Protein AF-A0A023GGZ0-F1 (afdb_monomer_lite)

Foldseek 3Di:
DDDDDDPDLFQQVVLVVVLVVCLVVLDQDDPPDFFDFRFNDKDWPDLVTVLVVLLVVLLPDDCVVPLQFEEEEAEDADQAPPDDDVVSRVSNVVSCCVNRVNYHYDDPDGQWYFYWYHDHGMTGTGIHGPCVCCVNRTSVVSSDPPPDPDDPDDDDDDDDDDDDDDDDDDDDDDDDDDDDDDDDDDDDDDDDDDDDDDDDDDDDDDDDDDDDDDDDDDDDDDDDDDDDDDDDDDDDDDDDDDDD

Structure (mmCIF, N/CA/C/O backbone):
data_AF-A0A023GGZ0-F1
#
_entry.id   AF-A0A023GGZ0-F1
#
loop_
_atom_site.group_PDB
_atom_site.id
_atom_site.type_symbol
_atom_site.label_atom_id
_atom_site.label_alt_id
_atom_site.label_comp_id
_atom_site.label_asym_id
_atom_site.label_entity_id
_atom_site.label_seq_id
_atom_site.pdbx_PDB_ins_code
_atom_site.Cartn_x
_atom_site.Cartn_y
_atom_site.Cartn_z
_atom_site.occupancy
_atom_site.B_iso_or_equiv
_atom_site.auth_seq_id
_atom_site.auth_comp_id
_atom_site.auth_asym_id
_atom_site.auth_atom_id
_atom_site.pdbx_PDB_model_num
ATOM 1 N N . ASN A 1 1 ? 11.113 -5.803 10.963 1.00 78.69 1 ASN A N 1
ATOM 2 C CA . ASN A 1 1 ? 9.716 -6.091 10.564 1.00 78.69 1 ASN A CA 1
ATOM 3 C C . ASN A 1 1 ? 9.497 -7.586 10.662 1.00 78.69 1 ASN A C 1
ATOM 5 O O . ASN A 1 1 ? 10.447 -8.316 10.419 1.00 78.69 1 ASN A O 1
ATOM 9 N N . PHE A 1 2 ? 8.290 -8.018 11.015 1.00 89.19 2 PHE A N 1
ATOM 10 C CA . PHE A 1 2 ? 7.866 -9.416 10.920 1.00 89.19 2 PHE A CA 1
ATOM 11 C C . PHE A 1 2 ? 6.902 -9.542 9.736 1.00 89.19 2 PHE A C 1
ATOM 13 O O . PHE A 1 2 ? 6.185 -8.584 9.444 1.00 89.19 2 PHE A O 1
ATOM 20 N N . PHE A 1 3 ? 6.918 -10.683 9.055 1.00 92.94 3 PHE A N 1
ATOM 21 C CA . PHE A 1 3 ? 6.106 -10.948 7.871 1.00 92.94 3 PHE A CA 1
ATOM 22 C C . PHE A 1 3 ? 5.337 -12.249 8.055 1.00 92.94 3 PHE A C 1
ATOM 24 O O . PHE A 1 3 ? 5.859 -13.207 8.620 1.00 92.94 3 PHE A O 1
ATOM 31 N N . ILE A 1 4 ? 4.100 -12.260 7.569 1.00 92.75 4 ILE A N 1
ATOM 32 C CA . ILE A 1 4 ? 3.195 -13.405 7.603 1.00 92.75 4 ILE A CA 1
ATOM 33 C C . ILE A 1 4 ? 2.743 -13.618 6.161 1.00 92.75 4 ILE A C 1
ATOM 35 O O . ILE A 1 4 ? 2.152 -12.715 5.569 1.00 92.75 4 ILE A O 1
ATOM 39 N N . SER A 1 5 ? 3.052 -14.777 5.584 1.00 92.12 5 SER A N 1
ATOM 40 C CA . SER A 1 5 ? 2.446 -15.205 4.324 1.00 92.12 5 SER A CA 1
ATOM 41 C C . SER A 1 5 ? 0.985 -15.586 4.565 1.00 92.12 5 SER A C 1
ATOM 43 O O . SER A 1 5 ? 0.633 -16.119 5.616 1.00 92.12 5 SER A O 1
ATOM 45 N N . THR A 1 6 ? 0.124 -15.307 3.590 1.00 88.56 6 THR A N 1
ATOM 46 C CA . THR A 1 6 ? -1.299 -15.652 3.640 1.00 88.56 6 THR A CA 1
ATOM 47 C C . THR A 1 6 ? -1.725 -16.295 2.328 1.00 88.56 6 THR A C 1
ATOM 49 O O . THR A 1 6 ? -1.157 -15.997 1.280 1.00 88.56 6 THR A O 1
ATOM 52 N N . THR A 1 7 ? -2.721 -17.174 2.397 1.00 91.31 7 THR A N 1
ATOM 53 C CA . THR A 1 7 ? -3.410 -17.763 1.240 1.00 91.31 7 THR A CA 1
ATOM 54 C C . THR A 1 7 ? -4.736 -17.054 0.942 1.00 91.31 7 THR A C 1
ATOM 56 O O . THR A 1 7 ? -5.539 -17.567 0.175 1.00 91.31 7 THR A O 1
ATOM 59 N N . VAL A 1 8 ? -5.007 -15.915 1.591 1.00 90.69 8 VAL A N 1
ATOM 60 C CA . VAL A 1 8 ? -6.194 -15.082 1.345 1.00 90.69 8 VAL A CA 1
ATOM 61 C C . VAL A 1 8 ? -5.920 -14.153 0.165 1.00 90.69 8 VAL A C 1
ATOM 63 O O . VAL A 1 8 ? -4.991 -13.349 0.235 1.00 90.69 8 VAL A O 1
ATOM 66 N N . ASP A 1 9 ? -6.759 -14.225 -0.871 1.00 86.25 9 ASP A N 1
ATOM 67 C CA . ASP A 1 9 ? -6.559 -13.549 -2.165 1.00 86.25 9 ASP A CA 1
ATOM 68 C C . ASP A 1 9 ? -6.376 -12.032 -2.046 1.00 86.25 9 ASP A C 1
ATOM 70 O O . ASP A 1 9 ? -5.608 -11.425 -2.791 1.00 86.25 9 ASP A O 1
ATOM 74 N N . ASN A 1 10 ? -7.075 -11.407 -1.092 1.00 89.69 10 ASN A N 1
ATOM 75 C CA . ASN A 1 10 ? -6.964 -9.979 -0.827 1.00 89.69 10 ASN A CA 1
ATOM 76 C C . ASN A 1 10 ? -6.612 -9.691 0.651 1.00 89.69 10 ASN A C 1
ATOM 78 O O . ASN A 1 10 ? -7.504 -9.680 1.509 1.00 89.69 10 ASN A O 1
ATOM 82 N N . PRO A 1 11 ? -5.335 -9.391 0.966 1.00 92.56 11 PRO A N 1
ATOM 83 C CA . PRO A 1 11 ? -4.916 -9.055 2.323 1.00 92.56 11 PRO A CA 1
ATOM 84 C C . PRO A 1 11 ? -5.369 -7.660 2.786 1.00 92.56 11 PRO A C 1
ATOM 86 O O . PRO A 1 11 ? -5.339 -7.415 3.990 1.00 92.56 11 PRO A O 1
ATOM 89 N N . GLU A 1 12 ? -5.812 -6.759 1.893 1.00 92.75 12 GLU A N 1
ATOM 90 C CA . GLU A 1 12 ? -6.453 -5.491 2.290 1.00 92.75 12 GLU A CA 1
ATOM 91 C C . GLU A 1 12 ? -7.711 -5.787 3.103 1.00 92.75 12 GLU A C 1
ATOM 93 O O . GLU A 1 12 ? -7.762 -5.443 4.282 1.00 92.75 12 GLU A O 1
ATOM 98 N N . ARG A 1 13 ? -8.664 -6.521 2.512 1.00 92.62 13 ARG A N 1
ATOM 99 C CA . ARG A 1 13 ? -9.955 -6.846 3.137 1.00 92.62 13 ARG A CA 1
ATOM 100 C C . ARG A 1 13 ? -9.792 -7.540 4.488 1.00 92.62 13 ARG A C 1
ATOM 102 O O . ARG A 1 13 ? -10.512 -7.211 5.425 1.00 92.62 13 ARG A O 1
ATOM 109 N N . LEU A 1 14 ? -8.819 -8.449 4.615 1.00 94.31 14 LEU A N 1
ATOM 110 C CA . LEU A 1 14 ? -8.511 -9.119 5.883 1.00 94.31 14 LEU A CA 1
ATOM 111 C C . LEU A 1 14 ? -8.053 -8.129 6.967 1.00 94.31 14 LEU A C 1
ATOM 113 O O . LEU A 1 14 ? -8.553 -8.171 8.089 1.00 94.31 14 LEU A O 1
ATOM 117 N N . VAL A 1 15 ? -7.106 -7.239 6.652 1.00 95.00 15 VAL A N 1
ATOM 118 C CA . VAL A 1 15 ? -6.606 -6.260 7.629 1.00 95.00 15 VAL A CA 1
ATOM 119 C C . VAL A 1 15 ? -7.671 -5.206 7.937 1.00 95.00 15 VAL A C 1
ATOM 121 O O . VAL A 1 15 ? -7.866 -4.871 9.102 1.00 95.00 15 VAL A O 1
ATOM 124 N N . THR A 1 16 ? -8.409 -4.739 6.932 1.00 94.50 16 THR A N 1
ATOM 125 C CA . THR A 1 16 ? -9.539 -3.816 7.089 1.00 94.50 16 THR A CA 1
ATOM 126 C C . THR A 1 16 ? -10.611 -4.387 8.017 1.00 94.50 16 THR A C 1
ATOM 128 O O . THR A 1 16 ? -10.964 -3.720 8.989 1.00 94.50 16 THR A O 1
ATOM 131 N N . ALA A 1 17 ? -11.037 -5.639 7.816 1.00 94.75 17 ALA A N 1
ATOM 132 C CA . ALA A 1 17 ? -11.988 -6.305 8.706 1.00 94.75 17 ALA A CA 1
ATOM 133 C C . ALA A 1 17 ? -11.459 -6.397 10.149 1.00 94.75 17 ALA A C 1
ATOM 135 O O . ALA A 1 17 ? -12.194 -6.112 11.089 1.00 94.75 17 ALA A O 1
ATOM 136 N N . ILE A 1 18 ? -10.167 -6.705 10.348 1.00 94.50 18 ILE A N 1
ATOM 137 C CA . ILE A 1 18 ? -9.537 -6.688 11.682 1.00 94.50 18 ILE A CA 1
ATOM 138 C C . ILE A 1 18 ? -9.613 -5.287 12.316 1.00 94.50 18 ILE A C 1
ATOM 140 O O . ILE A 1 18 ? -9.922 -5.174 13.500 1.00 94.50 18 ILE A O 1
ATOM 144 N N . PHE A 1 19 ? -9.358 -4.211 11.566 1.00 95.19 19 PHE A N 1
ATOM 145 C CA . PHE A 1 19 ? -9.434 -2.844 12.097 1.00 95.19 19 PHE A CA 1
ATOM 146 C C . PHE A 1 19 ? -10.870 -2.373 12.383 1.00 95.19 19 PHE A C 1
ATOM 148 O O . PHE A 1 19 ? -11.077 -1.633 13.346 1.00 95.19 19 PHE A O 1
ATOM 155 N N . GLU A 1 20 ? -11.864 -2.831 11.621 1.00 94.75 20 GLU A N 1
ATOM 156 C CA . GLU A 1 20 ? -13.288 -2.631 11.929 1.00 94.75 20 GLU A CA 1
ATOM 157 C C . GLU A 1 20 ? -13.702 -3.374 13.205 1.00 94.75 20 GLU A C 1
ATOM 159 O O . GLU A 1 20 ? -14.395 -2.810 14.057 1.00 94.75 20 GLU A O 1
ATOM 164 N N . ASP A 1 21 ? -13.213 -4.600 13.385 1.00 93.94 21 ASP A N 1
ATOM 165 C CA . ASP A 1 21 ? -13.455 -5.418 14.573 1.00 93.94 21 ASP A CA 1
ATOM 166 C C . ASP A 1 21 ? -12.834 -4.778 15.829 1.00 93.94 21 ASP A C 1
ATOM 168 O O . ASP A 1 21 ? -13.510 -4.623 16.849 1.00 93.94 21 ASP A O 1
ATOM 172 N N . LEU A 1 22 ? -11.585 -4.297 15.727 1.00 93.12 22 LEU A N 1
ATOM 173 C CA . LEU A 1 22 ? -10.903 -3.521 16.771 1.00 93.12 22 LEU A CA 1
ATOM 174 C C . LEU A 1 22 ? -11.652 -2.218 17.097 1.00 93.12 22 LEU A C 1
ATOM 176 O O . LEU A 1 22 ? -11.824 -1.892 18.272 1.00 93.12 22 LEU A O 1
ATOM 180 N N . LYS A 1 23 ? -12.138 -1.482 16.086 1.00 90.50 23 LYS A N 1
ATOM 181 C CA . LYS A 1 23 ? -12.956 -0.274 16.298 1.00 90.50 23 LYS A CA 1
ATOM 182 C C . LYS A 1 23 ? -14.258 -0.578 17.036 1.00 90.50 23 LYS A C 1
ATOM 184 O O . LYS A 1 23 ? -14.629 0.187 17.923 1.00 90.50 23 LYS A O 1
ATOM 189 N N . THR A 1 24 ? -14.940 -1.658 16.664 1.00 91.94 24 THR A N 1
ATOM 190 C CA . THR A 1 24 ? -16.275 -2.006 17.175 1.00 91.94 24 THR A CA 1
ATOM 191 C C . THR A 1 24 ? -16.211 -2.573 18.591 1.00 91.94 24 THR A C 1
ATOM 193 O O . THR A 1 24 ? -17.035 -2.227 19.431 1.00 91.94 24 THR A O 1
ATOM 196 N N . LYS A 1 25 ? -15.215 -3.422 18.872 1.00 90.81 25 LYS A N 1
ATOM 197 C CA . LYS A 1 25 ? -15.057 -4.103 20.167 1.00 90.81 25 LYS A CA 1
ATOM 198 C C . LYS A 1 25 ? -14.228 -3.302 21.173 1.00 90.81 25 LYS A C 1
ATOM 200 O O . LYS A 1 25 ? -14.344 -3.550 22.365 1.00 90.81 25 LYS A O 1
ATOM 205 N N . GLN A 1 26 ? -13.371 -2.383 20.709 1.00 86.31 26 GLN A N 1
ATOM 206 C CA . GLN A 1 26 ? -12.359 -1.670 21.513 1.00 86.31 26 GLN A CA 1
ATOM 207 C C . GLN A 1 26 ? -11.396 -2.600 22.297 1.00 86.31 26 GLN A C 1
ATOM 209 O O . GLN A 1 26 ? -10.622 -2.143 23.135 1.00 86.31 26 GLN A O 1
ATOM 214 N N . GLU A 1 27 ? -11.381 -3.902 21.989 1.00 85.25 27 GLU A N 1
ATOM 215 C CA . GLU A 1 27 ? -10.498 -4.904 22.593 1.00 85.25 27 GLU A CA 1
ATOM 216 C C . GLU A 1 27 ? -9.222 -5.094 21.768 1.00 85.25 27 GLU A C 1
ATOM 218 O O . GLU A 1 27 ? -9.284 -5.413 20.582 1.00 85.25 27 GLU A O 1
ATOM 223 N N . GLN A 1 28 ? -8.052 -5.013 22.406 1.00 80.00 28 GLN A N 1
ATOM 224 C CA . GLN A 1 28 ? -6.767 -5.292 21.762 1.00 80.00 28 GLN A CA 1
ATOM 225 C C . GLN A 1 28 ? -6.231 -6.659 22.217 1.00 80.00 28 GLN A C 1
ATOM 227 O O . GLN A 1 28 ? -5.980 -6.879 23.400 1.00 80.00 28 GLN A O 1
ATOM 232 N N . ARG A 1 29 ? -6.066 -7.598 21.272 1.00 80.62 29 ARG A N 1
ATOM 233 C CA . ARG A 1 29 ? -5.717 -9.010 21.556 1.00 80.62 29 ARG A CA 1
ATOM 234 C C . ARG A 1 29 ? -4.239 -9.374 21.343 1.00 80.62 29 ARG A C 1
ATOM 236 O O . ARG A 1 29 ? -3.884 -10.545 21.420 1.00 80.62 29 ARG A O 1
ATOM 243 N N . SER A 1 30 ? -3.362 -8.409 21.057 1.00 83.62 30 SER A N 1
ATOM 244 C CA . SER A 1 30 ? -1.953 -8.658 20.719 1.00 83.62 30 SER A CA 1
ATOM 245 C C . SER A 1 30 ? -1.016 -7.558 21.231 1.00 83.62 30 SER A C 1
ATOM 247 O O . SER A 1 30 ? -0.628 -6.639 20.504 1.00 83.62 30 SER A O 1
ATOM 249 N N . ARG A 1 31 ? -0.605 -7.702 22.498 1.00 83.50 31 ARG A N 1
ATOM 250 C CA . ARG A 1 31 ? 0.211 -6.752 23.285 1.00 83.50 31 ARG A CA 1
ATOM 251 C C . ARG A 1 31 ? 1.530 -6.270 22.652 1.00 83.50 31 ARG A C 1
ATOM 253 O O . ARG A 1 31 ? 2.117 -5.318 23.151 1.00 83.50 31 ARG A O 1
ATOM 260 N N . PHE A 1 32 ? 2.024 -6.933 21.603 1.00 88.69 32 PHE A N 1
ATOM 261 C CA . PHE A 1 32 ? 3.307 -6.622 20.956 1.00 88.69 32 PHE A CA 1
ATOM 262 C C . PHE A 1 32 ? 3.179 -6.079 19.521 1.00 88.69 32 PHE A C 1
ATOM 264 O O . PHE A 1 32 ? 4.151 -5.541 18.990 1.00 88.69 32 PHE A O 1
ATOM 271 N N . ILE A 1 33 ? 2.014 -6.191 18.871 1.00 90.94 33 ILE A N 1
ATOM 272 C CA . ILE A 1 33 ? 1.842 -5.735 17.482 1.00 90.94 33 ILE A CA 1
ATOM 273 C C . ILE A 1 33 ? 1.347 -4.286 17.489 1.00 90.94 33 ILE A C 1
ATOM 275 O O . ILE A 1 33 ? 0.154 -4.024 17.621 1.00 90.94 33 ILE A O 1
ATOM 279 N N . GLN A 1 34 ? 2.270 -3.333 17.318 1.00 91.31 34 GLN A N 1
ATOM 280 C CA . GLN A 1 34 ? 1.912 -1.914 17.198 1.00 91.31 34 GLN A CA 1
ATOM 281 C C . GLN A 1 34 ? 1.211 -1.611 15.864 1.00 91.31 34 GLN A C 1
ATOM 283 O O . GLN A 1 34 ? 0.224 -0.888 15.852 1.00 91.31 34 GLN A O 1
ATOM 288 N N . ARG A 1 35 ? 1.690 -2.142 14.730 1.00 94.00 35 ARG A N 1
ATOM 289 C CA . ARG A 1 35 ? 1.076 -1.931 13.404 1.00 94.00 35 ARG A CA 1
ATOM 290 C C . ARG A 1 35 ? 0.962 -3.234 12.625 1.00 94.00 35 ARG A C 1
ATOM 292 O O . ARG A 1 35 ? 1.866 -4.062 12.691 1.00 94.00 35 ARG A O 1
ATOM 299 N N . LEU A 1 36 ? -0.114 -3.352 11.855 1.00 94.75 36 LEU A N 1
ATOM 300 C CA . LEU A 1 36 ? -0.388 -4.431 10.907 1.00 94.75 36 LEU A CA 1
ATOM 301 C C . LEU A 1 36 ? -0.691 -3.765 9.566 1.00 94.75 36 LEU A C 1
ATOM 303 O O . LEU A 1 36 ? -1.604 -2.951 9.490 1.00 94.75 36 LEU A O 1
ATOM 307 N N . LEU A 1 37 ? 0.104 -4.058 8.540 1.00 95.69 37 LEU A N 1
ATOM 308 C CA . LEU A 1 37 ? 0.013 -3.421 7.225 1.00 95.69 37 LEU A CA 1
ATOM 309 C C . LEU A 1 37 ? -0.329 -4.501 6.186 1.00 95.69 37 LEU A C 1
ATOM 311 O O . LEU A 1 37 ? 0.367 -5.519 6.166 1.00 95.69 37 LEU A O 1
ATOM 315 N N . PRO A 1 38 ? -1.353 -4.317 5.334 1.00 95.94 38 PRO A N 1
ATOM 316 C CA . PRO A 1 38 ? -1.635 -5.255 4.256 1.00 95.94 38 PRO A CA 1
ATOM 317 C C . PRO A 1 38 ? -0.607 -5.051 3.139 1.00 95.94 38 PRO A C 1
ATOM 319 O O . PRO A 1 38 ? -0.453 -3.941 2.638 1.00 95.94 38 PRO A O 1
ATOM 322 N N . VAL A 1 39 ? 0.117 -6.099 2.752 1.00 96.31 39 VAL A N 1
ATOM 323 C CA . VAL A 1 39 ? 1.042 -6.073 1.606 1.00 96.31 39 VAL A CA 1
ATOM 324 C C . VAL A 1 39 ? 0.407 -6.900 0.498 1.00 96.31 39 VAL A C 1
ATOM 326 O O . VAL A 1 39 ? 0.348 -8.120 0.617 1.00 96.31 39 VAL A O 1
ATOM 329 N N . GLN A 1 40 ? -0.107 -6.251 -0.549 1.00 95.38 40 GLN A N 1
ATOM 330 C CA . GLN A 1 40 ? -0.741 -6.950 -1.675 1.00 95.38 40 GLN A CA 1
ATOM 331 C C . GLN A 1 40 ? 0.298 -7.485 -2.664 1.00 95.38 40 GLN A C 1
ATOM 333 O O . GLN A 1 40 ? 0.051 -8.475 -3.341 1.00 95.38 40 GLN A O 1
ATOM 338 N N . THR A 1 41 ? 1.464 -6.838 -2.765 1.00 96.00 41 THR A N 1
ATOM 339 C CA . THR A 1 41 ? 2.527 -7.263 -3.682 1.00 96.00 41 THR A CA 1
ATOM 340 C C . THR A 1 41 ? 3.912 -6.806 -3.221 1.00 96.00 41 THR A C 1
ATOM 342 O O . THR A 1 41 ? 4.063 -5.871 -2.426 1.00 96.00 41 THR A O 1
ATOM 345 N N . THR A 1 42 ? 4.945 -7.484 -3.720 1.00 97.00 42 THR A N 1
ATOM 346 C CA . THR A 1 42 ? 6.351 -7.144 -3.479 1.00 97.00 42 THR A CA 1
ATOM 347 C C . THR A 1 42 ? 7.133 -7.192 -4.784 1.00 97.00 42 THR A C 1
ATOM 349 O O . THR A 1 42 ? 6.846 -8.006 -5.658 1.00 97.00 42 THR A O 1
ATOM 352 N N . CYS A 1 43 ? 8.131 -6.324 -4.922 1.00 97.88 43 CYS A N 1
ATOM 353 C CA . CYS A 1 43 ? 8.976 -6.261 -6.112 1.00 97.88 43 CYS A CA 1
ATOM 354 C C . CYS A 1 43 ? 10.421 -5.878 -5.755 1.00 97.88 43 CYS A C 1
ATOM 356 O O . CYS A 1 43 ? 10.727 -5.553 -4.605 1.00 97.88 43 CYS A O 1
ATOM 358 N N . LYS A 1 44 ? 11.337 -5.915 -6.733 1.00 97.50 44 LYS A N 1
ATOM 359 C CA . LYS A 1 44 ? 12.703 -5.402 -6.540 1.00 97.50 44 LYS A CA 1
ATOM 360 C C . LYS A 1 44 ? 12.678 -3.879 -6.383 1.00 97.50 44 LYS A C 1
ATOM 362 O O . LYS A 1 44 ? 11.938 -3.194 -7.084 1.00 97.50 44 LYS A O 1
ATOM 367 N N . ALA A 1 45 ? 13.533 -3.353 -5.512 1.00 96.81 45 ALA A N 1
ATOM 368 C CA . ALA A 1 45 ? 13.657 -1.928 -5.203 1.00 96.81 45 ALA A CA 1
ATOM 369 C C . ALA A 1 45 ? 14.374 -1.121 -6.316 1.00 96.81 45 ALA A C 1
ATOM 371 O O . ALA A 1 45 ? 15.398 -0.480 -6.078 1.00 96.81 45 ALA A O 1
ATOM 372 N N . HIS A 1 46 ? 13.823 -1.150 -7.533 1.00 96.75 46 HIS A N 1
ATOM 373 C CA . HIS A 1 46 ? 14.214 -0.329 -8.684 1.00 96.75 46 HIS A CA 1
ATOM 374 C C . HIS A 1 46 ? 12.987 0.433 -9.193 1.00 96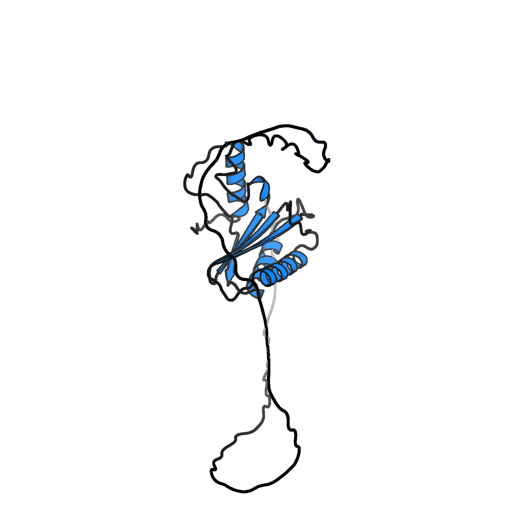.75 46 HIS A C 1
ATOM 376 O O . HIS A 1 46 ? 11.899 -0.140 -9.260 1.00 96.75 46 HIS A O 1
ATOM 382 N N . ILE A 1 47 ? 13.150 1.708 -9.557 1.00 96.88 47 ILE A N 1
ATOM 383 C CA . ILE A 1 47 ? 12.028 2.621 -9.837 1.00 96.88 47 ILE A CA 1
ATOM 384 C C . ILE A 1 47 ? 11.106 2.072 -10.935 1.00 96.88 47 ILE A C 1
ATOM 386 O O . ILE A 1 47 ? 9.912 1.922 -10.692 1.00 96.88 47 ILE A O 1
ATOM 390 N N . ASP A 1 48 ? 11.644 1.651 -12.080 1.00 97.25 48 ASP A N 1
ATOM 391 C CA . ASP A 1 48 ? 10.847 1.122 -13.200 1.00 97.25 48 ASP A CA 1
ATOM 392 C C . ASP A 1 48 ? 10.116 -0.183 -12.871 1.00 97.25 48 ASP A C 1
ATOM 394 O O . ASP A 1 48 ? 9.074 -0.482 -13.452 1.00 97.25 48 ASP A O 1
ATOM 398 N N . THR A 1 49 ? 10.650 -0.967 -11.928 1.00 97.81 49 THR A N 1
ATOM 399 C CA . THR A 1 49 ? 9.969 -2.169 -11.431 1.00 97.81 49 THR A CA 1
ATOM 400 C C . THR A 1 49 ? 8.813 -1.769 -10.518 1.00 97.81 49 THR A C 1
ATOM 402 O O . THR A 1 49 ? 7.695 -2.232 -10.720 1.00 97.81 49 THR A O 1
ATOM 405 N N . MET A 1 50 ? 9.054 -0.856 -9.569 1.00 98.00 50 MET A N 1
ATOM 406 C CA . MET A 1 50 ? 8.028 -0.364 -8.645 1.00 98.00 50 MET A CA 1
ATOM 407 C C . MET A 1 50 ? 6.872 0.333 -9.384 1.00 98.00 50 MET A C 1
ATOM 409 O O . MET A 1 50 ? 5.720 0.073 -9.048 1.00 98.00 50 MET A O 1
ATOM 413 N N . LYS A 1 51 ? 7.151 1.139 -10.424 1.00 97.75 51 LYS A N 1
ATOM 414 C CA . LYS A 1 51 ? 6.128 1.767 -11.288 1.00 97.75 51 LYS A CA 1
ATOM 415 C C . LYS A 1 51 ? 5.217 0.724 -11.932 1.00 97.75 51 LYS A C 1
ATOM 417 O O . LYS A 1 51 ? 4.020 0.725 -11.667 1.00 97.75 51 LYS A O 1
ATOM 422 N N . LYS A 1 52 ? 5.801 -0.231 -12.668 1.00 97.88 52 LYS A N 1
ATOM 423 C CA . LYS A 1 52 ? 5.062 -1.315 -13.336 1.00 97.88 52 LYS A CA 1
ATOM 424 C C . LYS A 1 52 ? 4.255 -2.156 -12.348 1.00 97.88 52 LYS A C 1
ATOM 426 O O . LYS A 1 52 ? 3.114 -2.499 -12.625 1.00 97.88 52 LYS A O 1
ATOM 431 N N . THR A 1 53 ? 4.809 -2.457 -11.171 1.00 98.06 53 THR A N 1
ATOM 432 C CA . THR A 1 53 ? 4.077 -3.184 -10.125 1.00 98.06 53 THR A CA 1
ATOM 433 C C . THR A 1 53 ? 2.911 -2.369 -9.548 1.00 98.06 53 THR A C 1
ATOM 435 O O . THR A 1 53 ? 1.859 -2.948 -9.291 1.00 98.06 53 THR A O 1
ATOM 438 N N . VAL A 1 54 ? 3.044 -1.046 -9.384 1.00 98.19 54 VAL A N 1
ATOM 439 C CA . VAL A 1 54 ? 1.930 -0.162 -8.984 1.00 98.19 54 VAL A CA 1
ATOM 440 C C . VAL A 1 54 ? 0.867 -0.066 -10.081 1.00 98.19 54 VAL A C 1
ATOM 442 O O . VAL A 1 54 ? -0.316 -0.172 -9.774 1.00 98.19 54 VAL A O 1
ATOM 445 N N . GLU A 1 55 ? 1.263 0.069 -11.346 1.00 96.88 55 GLU A N 1
ATOM 446 C CA . GLU A 1 55 ? 0.355 0.077 -12.502 1.00 96.88 55 GLU A CA 1
ATOM 447 C C . GLU A 1 55 ? -0.461 -1.225 -12.574 1.00 96.88 55 GLU A C 1
ATOM 449 O O . GLU A 1 55 ? -1.689 -1.176 -12.621 1.00 96.88 55 GLU A O 1
ATOM 454 N N . THR A 1 56 ? 0.190 -2.393 -12.476 1.00 96.88 56 THR A N 1
ATOM 455 C CA . THR A 1 56 ? -0.492 -3.700 -12.423 1.00 96.88 56 THR A CA 1
ATOM 456 C C . THR A 1 56 ? -1.421 -3.828 -11.211 1.00 96.88 56 THR A C 1
ATOM 458 O O . THR A 1 56 ? -2.535 -4.326 -11.352 1.00 96.88 56 THR A O 1
ATOM 461 N N . LEU A 1 57 ? -0.992 -3.372 -10.029 1.00 96.38 57 LEU A N 1
ATOM 462 C CA . LEU A 1 57 ? -1.781 -3.449 -8.794 1.00 96.38 57 LEU A CA 1
ATOM 463 C C . LEU A 1 57 ? -3.022 -2.546 -8.824 1.00 96.38 57 LEU A C 1
ATOM 465 O O . LEU A 1 57 ? -4.054 -2.904 -8.266 1.00 96.38 57 LEU A O 1
ATOM 469 N N . LEU A 1 58 ? -2.931 -1.374 -9.457 1.00 95.69 58 LEU A N 1
ATOM 470 C CA . LEU A 1 58 ? -4.063 -0.457 -9.593 1.00 95.69 58 LEU A CA 1
ATOM 471 C C . LEU A 1 58 ? -5.000 -0.848 -10.740 1.00 95.69 58 LEU A C 1
ATOM 473 O O . LEU A 1 58 ? -6.195 -0.578 -10.648 1.00 95.69 58 LEU A O 1
ATOM 477 N N . ALA A 1 59 ? -4.502 -1.533 -11.773 1.00 93.31 59 ALA A N 1
ATOM 478 C CA . ALA A 1 59 ? -5.341 -2.108 -12.823 1.00 93.31 59 ALA A CA 1
ATOM 479 C C . ALA A 1 59 ? -6.283 -3.208 -12.292 1.00 93.31 59 ALA A C 1
ATOM 481 O O . ALA A 1 59 ? -7.404 -3.328 -12.777 1.00 93.31 59 ALA A O 1
ATOM 482 N N . SER A 1 60 ? -5.864 -3.974 -11.275 1.00 91.56 60 SER A N 1
ATOM 483 C CA . SER A 1 60 ? -6.712 -4.955 -10.578 1.00 91.56 60 SER A CA 1
ATOM 484 C C . SER A 1 60 ? -7.435 -4.404 -9.338 1.00 91.56 60 SER A C 1
ATOM 486 O O . SER A 1 60 ? -8.193 -5.136 -8.699 1.00 91.56 60 SER A O 1
ATOM 488 N N . TYR A 1 61 ? -7.236 -3.128 -8.989 1.00 91.38 61 TYR A N 1
ATOM 489 C CA . TYR A 1 61 ? -7.925 -2.490 -7.868 1.00 91.38 61 TYR A CA 1
ATOM 490 C C . TYR A 1 61 ? -9.307 -1.977 -8.291 1.00 91.38 61 TYR A C 1
ATOM 492 O O . TYR A 1 61 ? -9.416 -1.008 -9.050 1.00 91.38 61 TYR A O 1
ATOM 500 N N . ASP A 1 62 ? -10.350 -2.614 -7.761 1.00 88.94 62 ASP A N 1
ATOM 501 C CA . ASP A 1 62 ? -11.746 -2.208 -7.923 1.00 88.94 62 ASP A CA 1
ATOM 502 C C . ASP A 1 62 ? -12.046 -0.912 -7.151 1.00 88.94 62 ASP A C 1
ATOM 504 O O . ASP A 1 62 ? -12.091 -0.888 -5.921 1.00 88.94 62 ASP A O 1
ATOM 508 N N . ASP A 1 63 ? -12.264 0.168 -7.898 1.00 86.75 63 ASP A N 1
ATOM 509 C CA . ASP A 1 63 ? -12.736 1.466 -7.420 1.00 86.75 63 ASP A CA 1
ATOM 510 C C . ASP A 1 63 ? -14.128 1.823 -7.969 1.00 86.75 63 ASP A C 1
ATOM 512 O O . ASP A 1 63 ? -14.537 2.981 -7.906 1.00 86.75 63 ASP A O 1
ATOM 516 N N . SER A 1 64 ? -14.899 0.837 -8.449 1.00 86.56 64 SER A N 1
ATOM 517 C CA . SER A 1 64 ? -16.222 1.050 -9.065 1.00 86.56 64 SER A CA 1
ATOM 518 C C . SER A 1 64 ? -17.210 1.779 -8.146 1.00 86.56 64 SER A C 1
ATOM 520 O O . SER A 1 64 ? -18.074 2.515 -8.621 1.00 86.56 64 SER A O 1
ATOM 522 N N . ALA A 1 65 ? -17.075 1.600 -6.827 1.00 85.06 65 ALA A N 1
ATOM 523 C CA . ALA A 1 65 ? -17.897 2.260 -5.812 1.00 85.06 65 ALA A CA 1
ATOM 524 C C . ALA A 1 65 ? -17.449 3.700 -5.476 1.00 85.06 65 ALA A C 1
ATOM 526 O O . ALA A 1 65 ? -18.263 4.497 -5.015 1.00 85.06 65 ALA A O 1
ATOM 527 N N . THR A 1 66 ? -16.174 4.040 -5.693 1.00 86.88 66 THR A N 1
ATOM 528 C CA . THR A 1 66 ? -15.583 5.360 -5.394 1.00 86.88 66 THR A CA 1
ATOM 529 C C . THR A 1 66 ? -14.560 5.750 -6.475 1.00 86.88 66 THR A C 1
ATOM 531 O O . THR A 1 66 ? -13.357 5.788 -6.202 1.00 86.88 66 THR A O 1
ATOM 534 N N . PRO A 1 67 ? -15.000 6.003 -7.723 1.00 86.06 67 PRO A N 1
ATOM 535 C CA . PRO A 1 67 ? -14.091 6.205 -8.855 1.00 86.06 67 PRO A CA 1
ATOM 536 C C . PRO A 1 67 ? -13.491 7.622 -8.914 1.00 86.06 67 PRO A C 1
ATOM 538 O O . PRO A 1 67 ? -12.589 7.883 -9.707 1.00 86.06 67 PRO A O 1
ATOM 541 N N . GLU A 1 68 ? -13.980 8.538 -8.076 1.00 91.56 68 GLU A N 1
ATOM 542 C CA . GLU A 1 68 ? -13.269 9.740 -7.641 1.00 91.56 68 GLU A CA 1
ATOM 543 C C . GLU A 1 68 ? -12.870 9.529 -6.180 1.00 91.56 68 GLU A C 1
ATOM 545 O O . GLU A 1 68 ? -13.716 9.246 -5.332 1.00 91.56 68 GLU A O 1
ATOM 550 N N . LEU A 1 69 ? -11.567 9.610 -5.912 1.00 94.00 69 LEU A N 1
ATOM 551 C CA . LEU A 1 69 ? -10.956 9.224 -4.641 1.00 94.00 69 LEU A CA 1
ATOM 552 C C . LEU A 1 69 ? -9.748 10.118 -4.359 1.00 94.00 69 LEU A C 1
ATOM 554 O O . LEU A 1 69 ? -8.980 10.422 -5.281 1.00 94.00 69 LEU A O 1
ATOM 558 N N . THR A 1 70 ? -9.540 10.516 -3.103 1.00 96.94 70 THR A N 1
ATOM 559 C CA . THR A 1 70 ? -8.324 11.240 -2.714 1.00 96.94 70 THR A CA 1
ATOM 560 C C . THR A 1 70 ? -7.239 10.280 -2.224 1.00 96.94 70 THR A C 1
ATOM 562 O O . THR A 1 70 ? -7.500 9.364 -1.439 1.00 96.94 70 THR A O 1
ATOM 565 N N . TYR A 1 71 ? -6.000 10.471 -2.686 1.00 97.88 71 TYR A N 1
ATOM 566 C CA . TYR A 1 71 ? -4.890 9.570 -2.375 1.00 97.88 71 TYR A CA 1
ATOM 567 C C . TYR A 1 71 ? -3.601 10.277 -1.961 1.00 97.88 71 TYR A C 1
ATOM 569 O O . TYR A 1 71 ? -3.304 11.397 -2.374 1.00 97.88 71 TYR A O 1
ATOM 577 N N . LEU A 1 72 ? -2.787 9.556 -1.191 1.00 98.19 72 LEU A N 1
ATOM 578 C CA . LEU A 1 72 ? -1.409 9.916 -0.861 1.00 98.19 72 LEU A CA 1
ATOM 579 C C . LEU A 1 72 ? -0.477 8.756 -1.211 1.00 98.19 72 LEU A C 1
ATOM 581 O O . LEU A 1 72 ? -0.696 7.631 -0.764 1.00 98.19 72 LEU A O 1
ATOM 585 N N . VAL A 1 73 ? 0.610 9.034 -1.931 1.00 98.38 73 VAL A N 1
ATOM 586 C CA . VAL A 1 73 ? 1.741 8.101 -2.026 1.00 98.38 73 VAL A CA 1
ATOM 587 C C . VAL A 1 73 ? 2.683 8.370 -0.855 1.00 98.38 73 VAL A C 1
ATOM 589 O O . VAL A 1 73 ? 3.182 9.483 -0.692 1.00 98.38 73 VAL A O 1
ATOM 592 N N . ALA A 1 74 ? 2.924 7.358 -0.027 1.00 97.62 74 ALA A N 1
ATOM 593 C CA . ALA A 1 74 ? 3.781 7.444 1.150 1.00 97.62 74 ALA A CA 1
ATOM 594 C C . ALA A 1 74 ? 4.936 6.443 1.038 1.00 97.62 74 ALA A C 1
ATOM 596 O O . ALA A 1 74 ? 4.719 5.262 0.799 1.00 97.62 74 ALA A O 1
ATOM 597 N N . GLY A 1 75 ? 6.170 6.900 1.241 1.00 96.62 75 GLY A N 1
ATOM 598 C CA . GLY A 1 75 ? 7.371 6.082 1.057 1.00 96.62 75 GLY A CA 1
ATOM 599 C C . GLY A 1 75 ? 8.213 5.997 2.323 1.00 96.62 75 GLY A C 1
ATOM 600 O O . GLY A 1 75 ? 8.368 6.991 3.035 1.00 96.62 75 GLY A O 1
ATOM 601 N N . LYS A 1 76 ? 8.806 4.831 2.581 1.00 96.00 76 LYS A N 1
ATOM 602 C CA . LYS A 1 76 ? 9.881 4.637 3.564 1.00 96.00 76 LYS A CA 1
ATOM 603 C C . LYS A 1 76 ? 10.996 3.831 2.914 1.00 96.00 76 LYS A C 1
ATOM 605 O O . LYS A 1 76 ? 10.719 2.837 2.254 1.00 96.00 76 LYS A O 1
ATOM 610 N N . ILE A 1 77 ? 12.244 4.233 3.131 1.00 96.81 77 ILE A N 1
ATOM 611 C CA . ILE A 1 77 ? 13.425 3.527 2.626 1.00 96.81 77 ILE A CA 1
ATOM 612 C C . ILE A 1 77 ? 14.276 3.124 3.826 1.00 96.81 77 ILE A C 1
ATOM 614 O O . ILE A 1 77 ? 14.580 3.960 4.677 1.00 96.81 77 ILE A O 1
ATOM 618 N N . ARG A 1 78 ? 14.621 1.836 3.934 1.00 94.88 78 ARG A N 1
ATOM 619 C CA . ARG A 1 78 ? 15.429 1.292 5.034 1.00 94.88 78 ARG A CA 1
ATOM 620 C C . ARG A 1 78 ? 16.543 0.408 4.476 1.00 94.88 78 ARG A C 1
ATOM 622 O O . ARG A 1 78 ? 16.268 -0.519 3.716 1.00 94.88 78 ARG A O 1
ATOM 629 N N . HIS A 1 79 ? 17.786 0.672 4.882 1.00 92.69 79 HIS A N 1
ATOM 630 C CA . HIS A 1 79 ? 18.985 -0.079 4.469 1.00 92.69 79 HIS A CA 1
ATOM 631 C C . HIS A 1 79 ? 19.191 -0.174 2.941 1.00 92.69 79 HIS A C 1
ATOM 633 O O . HIS A 1 79 ? 19.671 -1.188 2.434 1.00 92.69 79 HIS A O 1
ATOM 639 N N . ASN A 1 80 ? 18.824 0.882 2.211 1.00 93.69 80 ASN A N 1
ATOM 640 C CA . ASN A 1 80 ? 19.069 1.048 0.779 1.00 93.69 80 ASN A CA 1
ATOM 641 C C . ASN A 1 80 ? 19.567 2.483 0.547 1.00 93.69 80 ASN A C 1
ATOM 643 O O . ASN A 1 80 ? 18.881 3.434 0.913 1.00 93.69 80 ASN A O 1
ATOM 647 N N . SER A 1 81 ? 20.771 2.615 -0.010 1.00 91.31 81 SER A N 1
ATOM 648 C CA . SER A 1 81 ? 21.451 3.881 -0.327 1.00 91.31 81 SER A CA 1
ATOM 649 C C . SER A 1 81 ? 21.236 4.352 -1.768 1.00 91.31 81 SER A C 1
ATOM 651 O O . SER A 1 81 ? 21.622 5.463 -2.114 1.00 91.31 81 SER A O 1
ATOM 653 N N . ASN A 1 82 ? 20.668 3.495 -2.617 1.00 92.12 82 ASN A N 1
ATOM 654 C CA . ASN A 1 82 ? 20.637 3.672 -4.068 1.00 92.12 82 ASN A CA 1
ATOM 655 C C . ASN A 1 82 ? 19.326 4.327 -4.529 1.00 92.12 82 ASN A C 1
ATOM 657 O O . ASN A 1 82 ? 19.289 4.970 -5.574 1.00 92.12 82 ASN A O 1
ATOM 661 N N . LEU A 1 83 ? 18.249 4.177 -3.750 1.00 95.19 83 LEU A N 1
ATOM 662 C CA . LEU A 1 83 ? 16.987 4.881 -3.965 1.00 95.19 83 LEU A CA 1
ATOM 663 C C . LEU A 1 83 ? 16.944 6.194 -3.179 1.00 95.19 83 LEU A C 1
ATOM 665 O O . LEU A 1 83 ? 17.058 6.208 -1.954 1.00 95.19 83 LEU A O 1
ATOM 669 N N . GLN A 1 84 ? 16.679 7.290 -3.887 1.00 95.75 84 GLN A N 1
ATOM 670 C CA . GLN A 1 84 ? 16.339 8.575 -3.282 1.00 95.75 84 GLN A CA 1
ATOM 671 C C . GLN A 1 84 ? 14.823 8.681 -3.064 1.00 95.75 84 GLN A C 1
ATOM 673 O O . GLN A 1 84 ? 14.027 8.293 -3.920 1.00 95.75 84 GLN A O 1
ATOM 678 N N . HIS A 1 85 ? 14.420 9.235 -1.917 1.00 95.69 85 HIS A N 1
ATOM 679 C CA . HIS A 1 85 ? 13.023 9.253 -1.466 1.00 95.69 85 HIS A CA 1
ATOM 680 C C . HIS A 1 85 ? 12.099 10.104 -2.352 1.00 95.69 85 HIS A C 1
ATOM 682 O O . HIS A 1 85 ? 11.091 9.590 -2.835 1.00 95.69 85 HIS A O 1
ATOM 688 N N . ASN A 1 86 ? 12.467 11.358 -2.636 1.00 96.19 86 ASN A N 1
ATOM 689 C CA . ASN A 1 86 ? 11.633 12.255 -3.446 1.00 96.19 86 ASN A CA 1
ATOM 690 C C . ASN A 1 86 ? 11.474 11.779 -4.908 1.00 96.19 86 ASN A C 1
ATOM 692 O O . ASN A 1 86 ? 10.327 11.687 -5.347 1.00 96.19 86 ASN A O 1
ATOM 696 N N . PRO A 1 87 ? 12.539 11.401 -5.655 1.00 96.62 87 PRO A N 1
ATOM 697 C CA . PRO A 1 87 ? 12.386 10.867 -7.013 1.00 96.62 87 PRO A CA 1
ATOM 698 C C . PRO A 1 87 ? 11.523 9.603 -7.065 1.00 96.62 87 PRO A C 1
ATOM 700 O O . PRO A 1 87 ? 10.639 9.504 -7.910 1.00 96.62 87 PRO A O 1
ATOM 703 N N . MET A 1 88 ? 11.703 8.675 -6.113 1.00 97.12 88 MET A N 1
ATOM 704 C CA . MET A 1 88 ? 10.850 7.489 -5.987 1.00 97.12 88 MET A CA 1
ATOM 705 C C . MET A 1 88 ? 9.370 7.871 -5.819 1.00 97.12 88 MET A C 1
ATOM 707 O O . MET A 1 88 ? 8.515 7.290 -6.479 1.00 97.12 88 MET A O 1
ATOM 711 N N . LEU A 1 89 ? 9.049 8.848 -4.963 1.00 97.81 89 LEU A N 1
ATOM 712 C CA . LEU A 1 89 ? 7.664 9.290 -4.776 1.00 97.81 89 LEU A CA 1
ATOM 713 C C . LEU A 1 89 ? 7.083 9.973 -6.018 1.00 97.81 89 LEU A C 1
ATOM 715 O O . LEU A 1 89 ? 5.942 9.688 -6.371 1.00 97.81 89 LEU A O 1
ATOM 719 N N . MET A 1 90 ? 7.845 10.837 -6.693 1.00 97.75 90 MET A N 1
ATOM 720 C CA . MET A 1 90 ? 7.389 11.532 -7.905 1.00 97.75 90 MET A CA 1
ATOM 721 C C . MET A 1 90 ? 7.051 10.549 -9.033 1.00 97.75 90 MET A C 1
ATOM 723 O O . MET A 1 90 ? 5.980 10.636 -9.634 1.00 97.75 90 MET A O 1
ATOM 727 N N . GLU A 1 91 ? 7.929 9.575 -9.265 1.00 98.06 91 GLU A N 1
ATOM 728 C CA . GLU A 1 91 ? 7.763 8.543 -10.290 1.00 98.06 91 GLU A CA 1
ATOM 729 C C . GLU A 1 91 ? 6.564 7.623 -10.019 1.00 98.06 91 GLU A C 1
ATOM 731 O O . GLU A 1 91 ? 5.818 7.279 -10.938 1.00 98.06 91 GLU A O 1
ATOM 736 N N . ILE A 1 92 ? 6.315 7.280 -8.751 1.00 98.38 92 ILE A N 1
ATOM 737 C CA . ILE A 1 92 ? 5.138 6.491 -8.370 1.00 98.38 92 ILE A CA 1
ATOM 738 C C . ILE A 1 92 ? 3.854 7.326 -8.433 1.00 98.38 92 ILE A C 1
ATOM 740 O O . ILE A 1 92 ? 2.845 6.822 -8.913 1.00 98.38 92 ILE A O 1
ATOM 744 N N . VAL A 1 93 ? 3.863 8.609 -8.049 1.00 98.12 93 VAL A N 1
ATOM 745 C CA . VAL A 1 93 ? 2.707 9.507 -8.260 1.00 98.12 93 VAL A CA 1
ATOM 746 C C . VAL A 1 93 ? 2.346 9.595 -9.748 1.00 98.12 93 VAL A C 1
ATOM 748 O O . VAL A 1 93 ? 1.164 9.589 -10.088 1.00 98.12 93 VAL A O 1
ATOM 751 N N . GLN A 1 94 ? 3.334 9.622 -10.648 1.00 97.69 94 GLN A N 1
ATOM 752 C CA . GLN A 1 94 ? 3.075 9.614 -12.088 1.00 97.69 94 GLN A CA 1
ATOM 753 C C . GLN A 1 94 ? 2.495 8.275 -12.579 1.00 97.69 94 GLN A C 1
ATOM 755 O O . GLN A 1 94 ? 1.585 8.280 -13.410 1.00 97.69 94 GLN A O 1
ATOM 760 N N . ALA A 1 95 ? 2.940 7.144 -12.022 1.00 97.75 95 ALA A N 1
ATOM 761 C CA . ALA A 1 95 ? 2.335 5.833 -12.269 1.00 97.75 95 ALA A CA 1
ATOM 762 C C . ALA A 1 95 ? 0.861 5.786 -11.803 1.00 97.75 95 ALA A C 1
ATOM 764 O O . ALA A 1 95 ? -0.011 5.389 -12.576 1.00 97.75 95 ALA A O 1
ATOM 765 N N . VAL A 1 96 ? 0.543 6.291 -10.598 1.00 97.69 96 VAL A N 1
ATOM 766 C CA . VAL A 1 96 ? -0.849 6.364 -10.096 1.00 97.69 96 VAL A CA 1
ATOM 767 C C . VAL A 1 96 ? -1.728 7.232 -10.999 1.00 97.69 96 VAL A C 1
ATOM 769 O O . VAL A 1 96 ? -2.806 6.792 -11.386 1.00 97.69 96 VAL A O 1
ATOM 772 N N . LYS A 1 97 ? -1.267 8.426 -11.399 1.00 96.19 97 LYS A N 1
ATOM 773 C CA . LYS A 1 97 ? -1.998 9.302 -12.339 1.00 96.19 97 LYS A CA 1
ATOM 774 C C . LYS A 1 97 ? -2.280 8.635 -13.686 1.00 96.19 97 LYS A C 1
ATOM 776 O O . LYS A 1 97 ? -3.306 8.917 -14.294 1.00 96.19 97 LYS A O 1
ATOM 781 N N . THR A 1 98 ? -1.372 7.778 -14.148 1.00 95.50 98 THR A N 1
ATOM 782 C CA . THR A 1 98 ? -1.515 7.055 -15.420 1.00 95.50 98 THR A CA 1
ATOM 783 C C . THR A 1 98 ? -2.526 5.912 -15.292 1.00 95.50 98 THR A C 1
ATOM 785 O O . THR A 1 98 ? -3.379 5.752 -16.159 1.00 95.50 98 THR A O 1
ATOM 788 N N . ALA A 1 99 ? -2.476 5.152 -14.192 1.00 95.44 99 ALA A N 1
ATOM 789 C CA . ALA A 1 99 ? -3.369 4.016 -13.951 1.00 95.44 99 ALA A CA 1
ATOM 790 C C . ALA A 1 99 ? -4.789 4.421 -13.504 1.00 95.44 99 ALA A C 1
ATOM 792 O O . ALA A 1 99 ? -5.755 3.742 -13.844 1.00 95.44 99 ALA A O 1
ATOM 793 N N . LYS A 1 100 ? -4.930 5.518 -12.746 1.00 95.44 100 LYS A N 1
ATOM 794 C CA . LYS A 1 100 ? -6.205 6.021 -12.204 1.00 95.44 100 LYS A CA 1
ATOM 795 C C . LYS A 1 100 ? -6.338 7.549 -12.396 1.00 95.44 100 LYS A C 1
ATOM 797 O O . LYS A 1 100 ? -6.230 8.302 -11.427 1.00 95.44 100 LYS A O 1
ATOM 802 N N . PRO A 1 101 ? -6.622 8.046 -13.619 1.00 94.62 101 PRO A N 1
ATOM 803 C CA . PRO A 1 101 ? -6.631 9.489 -13.915 1.00 94.62 101 PRO A CA 1
ATOM 804 C C . PRO A 1 101 ? -7.667 10.336 -13.153 1.00 94.62 101 PRO A C 1
ATOM 806 O O . PRO A 1 101 ? -7.533 11.555 -13.108 1.00 94.62 101 PRO A O 1
ATOM 809 N N . ARG A 1 102 ? -8.700 9.714 -12.563 1.00 95.69 102 ARG A N 1
ATOM 810 C CA . ARG A 1 102 ? -9.732 10.384 -11.742 1.00 95.69 102 ARG A CA 1
ATOM 811 C C . ARG A 1 102 ? -9.339 10.559 -10.270 1.00 95.69 102 ARG A C 1
ATOM 813 O O . ARG A 1 102 ? -10.030 11.262 -9.535 1.00 95.69 102 ARG A O 1
ATOM 820 N N . TRP A 1 103 ? -8.266 9.916 -9.811 1.00 96.69 103 TRP A N 1
ATOM 821 C CA . TRP A 1 103 ? -7.829 10.020 -8.419 1.00 96.69 103 TRP A CA 1
ATOM 822 C C . TRP A 1 103 ? -7.053 11.326 -8.193 1.00 96.69 103 TRP A C 1
ATOM 824 O O . TRP A 1 103 ? -6.177 11.691 -8.979 1.00 96.69 103 TRP A O 1
ATOM 834 N N . THR A 1 104 ? -7.337 12.020 -7.089 1.00 97.31 104 THR A N 1
ATOM 835 C CA . THR A 1 104 ? -6.752 13.336 -6.766 1.00 97.31 104 THR A CA 1
ATOM 836 C C . THR A 1 104 ? -5.754 13.236 -5.613 1.00 97.31 104 THR A C 1
ATOM 838 O O . THR A 1 104 ? -6.028 12.598 -4.601 1.00 97.31 104 THR A O 1
ATOM 841 N N . GLY A 1 105 ? -4.582 13.863 -5.744 1.00 97.25 105 GLY A N 1
ATOM 842 C CA . GLY A 1 105 ? -3.552 13.839 -4.700 1.00 97.25 105 GLY A CA 1
ATOM 843 C C . GLY A 1 105 ? -3.887 14.758 -3.519 1.00 97.25 105 GLY A C 1
ATOM 844 O O . GLY A 1 105 ? -4.073 15.954 -3.720 1.00 97.25 105 GLY A O 1
ATOM 845 N N . GLU A 1 106 ? -3.903 14.225 -2.296 1.00 97.50 106 GLU A N 1
ATOM 846 C CA . GLU A 1 106 ? -4.217 14.948 -1.052 1.00 97.50 106 GLU A CA 1
ATOM 847 C C . GLU A 1 106 ? -3.232 14.545 0.062 1.00 97.50 106 GLU A C 1
ATOM 849 O O . GLU A 1 106 ? -3.001 13.364 0.314 1.00 97.50 106 GLU A O 1
ATOM 854 N N . LEU A 1 107 ? -2.624 15.522 0.745 1.00 95.56 107 LEU A N 1
ATOM 855 C CA . LEU A 1 107 ? -1.527 15.283 1.700 1.00 95.56 107 LEU A CA 1
ATOM 856 C C . LEU A 1 107 ? -1.979 15.212 3.170 1.00 95.56 107 LEU A C 1
ATOM 858 O O . LEU A 1 107 ? -1.291 14.627 4.009 1.00 95.56 107 LEU A O 1
ATOM 8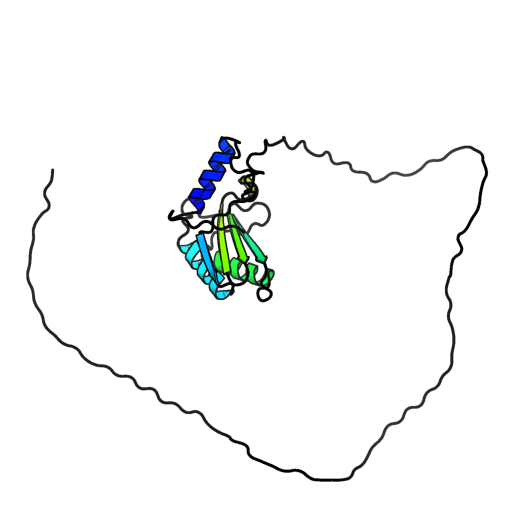62 N N . ARG A 1 108 ? -3.110 15.839 3.503 1.00 94.62 108 ARG A N 1
ATOM 863 C CA . ARG A 1 108 ? -3.609 16.078 4.863 1.00 94.62 108 ARG A CA 1
ATOM 864 C C . ARG A 1 108 ? -4.748 15.138 5.249 1.00 94.62 108 ARG A C 1
ATOM 866 O O . ARG A 1 108 ? -4.788 14.705 6.402 1.00 94.62 108 ARG A O 1
ATOM 873 N N . LYS A 1 109 ? -5.671 14.847 4.325 1.00 96.00 109 LYS A N 1
ATOM 874 C CA . LYS A 1 109 ? -6.819 13.940 4.537 1.00 96.00 109 LYS A CA 1
ATOM 875 C C . LYS A 1 109 ? -7.119 13.032 3.323 1.00 96.00 109 LYS A C 1
ATOM 877 O O . LYS A 1 109 ? -8.222 13.105 2.799 1.00 96.00 109 LYS A O 1
ATOM 882 N N . PRO A 1 110 ? -6.174 12.183 2.881 1.00 97.00 110 PRO A N 1
ATOM 883 C CA . PRO A 1 110 ? -6.445 11.201 1.834 1.00 97.00 110 PRO A CA 1
ATOM 884 C C . PRO A 1 110 ? -7.393 10.096 2.330 1.00 97.00 110 PRO A C 1
ATOM 886 O O . PRO A 1 110 ? -7.245 9.605 3.456 1.00 97.00 110 PRO A O 1
ATOM 889 N N . ASP A 1 111 ? -8.300 9.651 1.463 1.00 95.31 111 ASP A N 1
ATOM 890 C CA . ASP A 1 111 ? -9.161 8.480 1.683 1.00 95.31 111 ASP A CA 1
ATOM 891 C C . ASP A 1 111 ? -8.340 7.178 1.665 1.00 95.31 111 ASP A C 1
ATOM 893 O O . ASP A 1 111 ? -8.576 6.253 2.452 1.00 95.31 111 ASP A O 1
ATOM 897 N N . LEU A 1 112 ? -7.338 7.129 0.779 1.00 95.56 112 LEU A N 1
ATOM 898 C CA . LEU A 1 112 ? -6.480 5.976 0.517 1.00 95.56 112 LEU A CA 1
ATOM 899 C C . LEU A 1 112 ? -4.998 6.364 0.544 1.00 95.56 112 LEU A C 1
ATOM 901 O O . LEU A 1 112 ? -4.578 7.374 -0.016 1.00 95.56 112 LEU A O 1
ATOM 905 N N . VAL A 1 113 ? -4.164 5.527 1.160 1.00 97.88 113 VAL A N 1
ATOM 906 C CA . VAL A 1 113 ? -2.703 5.673 1.098 1.00 97.88 113 VAL A CA 1
ATOM 907 C C . VAL A 1 113 ? -2.096 4.515 0.318 1.00 97.88 113 VAL A C 1
ATOM 909 O O . VAL A 1 113 ? -2.298 3.354 0.665 1.00 97.88 113 VAL A O 1
ATOM 912 N N . LEU A 1 114 ? -1.321 4.837 -0.717 1.00 98.12 114 LEU A N 1
ATOM 913 C CA . LEU A 1 114 ? -0.429 3.895 -1.384 1.00 98.12 114 LEU A CA 1
ATOM 914 C C . LEU A 1 114 ? 0.931 3.964 -0.682 1.00 98.12 114 LEU A C 1
ATOM 916 O O . LEU A 1 114 ? 1.702 4.905 -0.864 1.00 98.12 114 LEU A O 1
ATOM 920 N N . MET A 1 115 ? 1.196 2.986 0.172 1.00 97.94 115 MET A N 1
ATOM 921 C CA . MET A 1 115 ? 2.389 2.909 1.004 1.00 97.94 115 MET A CA 1
ATOM 922 C C . MET A 1 115 ? 3.447 2.012 0.351 1.00 97.94 115 MET A C 1
ATOM 924 O O . MET A 1 115 ? 3.167 0.870 -0.003 1.00 97.94 115 MET A O 1
ATOM 928 N N . LEU A 1 116 ? 4.676 2.513 0.239 1.00 98.19 116 LEU A N 1
ATOM 929 C CA . LEU A 1 116 ? 5.848 1.780 -0.235 1.00 98.19 116 LEU A CA 1
ATOM 930 C C . LEU A 1 116 ? 6.861 1.686 0.910 1.00 98.19 116 LEU A C 1
ATOM 932 O O . LEU A 1 116 ? 7.473 2.685 1.295 1.00 98.19 116 LEU A O 1
ATOM 936 N N . ASP A 1 117 ? 7.036 0.494 1.475 1.00 97.06 117 ASP A N 1
ATOM 937 C CA . ASP A 1 117 ? 8.050 0.217 2.498 1.00 97.06 117 ASP A CA 1
ATOM 938 C C . ASP A 1 117 ? 9.204 -0.561 1.843 1.00 97.06 117 ASP A C 1
ATOM 940 O O . ASP A 1 117 ? 9.136 -1.775 1.646 1.00 97.06 117 ASP A O 1
ATOM 944 N N . VAL A 1 118 ? 10.262 0.160 1.459 1.00 97.62 118 VAL A N 1
ATOM 945 C CA . VAL A 1 118 ? 11.490 -0.408 0.888 1.00 97.62 118 VAL A CA 1
ATOM 946 C C . VAL A 1 118 ? 12.401 -0.899 2.006 1.00 97.62 118 VAL A C 1
ATOM 948 O O . VAL A 1 118 ? 12.757 -0.157 2.927 1.00 97.62 118 VAL A O 1
ATOM 951 N N . LEU A 1 119 ? 12.807 -2.159 1.894 1.00 95.81 119 LEU A N 1
ATOM 952 C CA . LEU A 1 119 ? 13.606 -2.898 2.857 1.00 95.81 119 LEU A CA 1
ATOM 953 C C . LEU A 1 119 ? 14.754 -3.562 2.098 1.00 95.81 119 LEU A C 1
ATOM 955 O O . LEU A 1 119 ? 14.580 -4.590 1.446 1.00 95.81 119 LEU A O 1
ATOM 959 N N . HIS A 1 120 ? 15.932 -2.945 2.173 1.00 94.94 120 HIS A N 1
ATOM 960 C CA . HIS A 1 120 ? 17.101 -3.343 1.397 1.00 94.94 120 HIS A CA 1
ATOM 961 C C . HIS A 1 120 ? 16.784 -3.394 -0.115 1.00 94.94 120 HIS A C 1
ATOM 963 O O . HIS A 1 120 ? 16.469 -2.358 -0.702 1.00 94.94 120 HIS A O 1
ATOM 969 N N . ASN A 1 121 ? 16.834 -4.561 -0.757 1.00 95.56 121 ASN A N 1
ATOM 970 C CA . ASN A 1 121 ? 16.569 -4.736 -2.190 1.00 95.56 121 ASN A CA 1
ATOM 971 C C . ASN A 1 121 ? 15.100 -5.060 -2.545 1.00 95.56 121 ASN A C 1
ATOM 973 O O . ASN A 1 121 ? 14.800 -5.223 -3.730 1.00 95.56 121 ASN A O 1
ATOM 977 N N . VAL A 1 122 ? 14.185 -5.127 -1.570 1.00 96.75 122 VAL A N 1
ATOM 978 C CA . VAL A 1 122 ? 12.753 -5.419 -1.780 1.00 96.75 122 VAL A CA 1
ATOM 979 C C . VAL A 1 122 ? 11.899 -4.188 -1.472 1.00 96.75 122 VAL A C 1
ATOM 981 O O . VAL A 1 122 ? 12.119 -3.505 -0.475 1.00 96.75 122 VAL A O 1
ATOM 984 N N . CYS A 1 123 ? 10.894 -3.917 -2.302 1.00 98.00 123 CYS A N 1
ATOM 985 C CA . CYS A 1 123 ? 9.812 -2.984 -2.005 1.00 98.00 123 CYS A CA 1
ATOM 986 C C . CYS A 1 123 ? 8.533 -3.762 -1.674 1.00 98.00 123 CYS A C 1
ATOM 988 O O . CYS A 1 123 ? 8.083 -4.577 -2.482 1.00 98.00 123 CYS A O 1
ATOM 990 N N . CYS A 1 124 ? 7.943 -3.501 -0.507 1.00 97.69 124 CYS A N 1
ATOM 991 C CA . CYS A 1 124 ? 6.588 -3.933 -0.168 1.00 97.69 124 CYS A CA 1
ATOM 992 C C . CYS A 1 124 ? 5.603 -2.820 -0.534 1.00 97.69 124 CYS A C 1
ATOM 994 O O . CYS A 1 124 ? 5.755 -1.695 -0.049 1.00 97.69 124 CYS A O 1
ATOM 996 N N . ILE A 1 125 ? 4.602 -3.134 -1.361 1.00 98.00 125 ILE A N 1
ATOM 997 C CA . ILE A 1 125 ? 3.575 -2.181 -1.795 1.00 98.00 125 ILE A CA 1
ATOM 998 C C . ILE A 1 125 ? 2.258 -2.521 -1.090 1.00 98.00 125 ILE A C 1
ATOM 1000 O O . ILE A 1 125 ? 1.811 -3.672 -1.075 1.00 98.00 125 ILE A O 1
ATOM 1004 N N . SER A 1 126 ? 1.671 -1.491 -0.485 1.00 97.50 126 SER A N 1
ATOM 1005 C CA . SER A 1 126 ? 0.549 -1.568 0.442 1.00 97.50 126 SER A CA 1
ATOM 1006 C C . SER A 1 126 ? -0.519 -0.537 0.072 1.00 97.50 126 SER A C 1
ATOM 1008 O O . SER A 1 126 ? -0.342 0.656 0.308 1.00 97.50 126 SER A O 1
ATOM 1010 N N . VAL A 1 127 ? -1.646 -0.985 -0.477 1.00 96.62 127 VAL A N 1
ATOM 1011 C CA . VAL A 1 127 ? -2.869 -0.184 -0.633 1.00 96.62 127 VAL A CA 1
ATOM 1012 C C . VAL A 1 127 ? -3.610 -0.164 0.703 1.00 96.62 127 VAL A C 1
ATOM 1014 O O . VAL A 1 127 ? -3.851 -1.219 1.292 1.00 96.62 127 VAL A O 1
ATOM 1017 N N . MET A 1 128 ? -3.912 1.035 1.208 1.00 96.31 128 MET A N 1
ATOM 1018 C CA . MET A 1 128 ? -4.396 1.253 2.574 1.00 96.31 128 MET A CA 1
ATOM 1019 C C . MET A 1 128 ? -5.558 2.269 2.609 1.00 96.31 128 MET A C 1
ATOM 1021 O O . MET A 1 128 ? -5.319 3.459 2.848 1.00 96.31 128 MET A O 1
ATOM 1025 N N . PRO A 1 129 ? -6.817 1.845 2.386 1.00 95.25 129 PRO A N 1
ATOM 1026 C CA . PRO A 1 129 ? -7.989 2.702 2.591 1.00 95.25 129 PRO A CA 1
ATOM 1027 C C . PRO A 1 129 ? -8.153 3.086 4.072 1.00 95.25 129 PRO A C 1
ATOM 1029 O O . PRO A 1 129 ? -7.614 2.420 4.960 1.00 95.25 129 PRO A O 1
ATOM 1032 N N . ARG A 1 130 ? -8.905 4.160 4.358 1.00 94.94 130 ARG A N 1
ATOM 1033 C CA . ARG A 1 130 ? -9.268 4.606 5.724 1.00 94.94 130 ARG A CA 1
ATOM 1034 C C . ARG A 1 130 ? -8.066 4.837 6.658 1.00 94.94 130 ARG A C 1
ATOM 1036 O O . ARG A 1 130 ? -8.153 4.719 7.881 1.00 94.94 130 ARG A O 1
ATOM 1043 N N . TYR A 1 131 ? -6.921 5.224 6.095 1.00 95.69 131 TYR A N 1
ATOM 1044 C CA . TYR A 1 131 ? -5.634 5.280 6.801 1.00 95.69 131 TYR A CA 1
ATOM 1045 C C . TYR A 1 131 ? -5.622 6.156 8.065 1.00 95.69 131 TYR A C 1
ATOM 1047 O O . TYR A 1 131 ? -4.989 5.792 9.060 1.00 95.69 131 TYR A O 1
ATOM 1055 N N . LEU A 1 132 ? -6.323 7.295 8.062 1.00 94.75 132 LEU A N 1
ATOM 1056 C CA . LEU A 1 132 ? -6.420 8.172 9.237 1.00 94.75 132 LEU A CA 1
ATOM 1057 C C . LEU A 1 132 ? -7.424 7.663 10.283 1.00 94.75 132 LEU A C 1
ATOM 1059 O O . LEU A 1 1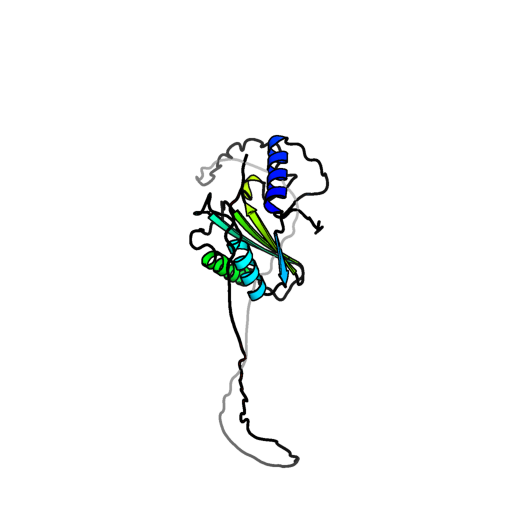32 ? -7.177 7.803 11.482 1.00 94.75 132 LEU A O 1
ATOM 1063 N N . GLU A 1 133 ? -8.515 7.035 9.843 1.00 94.62 133 GLU A N 1
ATOM 1064 C CA . GLU A 1 133 ? -9.530 6.415 10.702 1.00 94.62 133 GLU A CA 1
ATOM 1065 C C . GLU A 1 133 ? -8.929 5.251 11.501 1.00 94.62 133 GLU A C 1
ATOM 1067 O O . GLU A 1 133 ? -9.029 5.223 12.727 1.00 94.62 133 GLU A O 1
ATOM 1072 N N . PHE A 1 134 ? -8.189 4.364 10.828 1.00 95.38 134 PHE A N 1
ATOM 1073 C CA . PHE A 1 134 ? -7.430 3.264 11.436 1.00 95.38 134 PHE A CA 1
ATOM 1074 C C . PHE A 1 134 ? -6.115 3.729 12.105 1.00 95.38 134 PHE A C 1
ATOM 1076 O O . PHE A 1 134 ? -5.201 2.936 12.339 1.00 95.38 134 PHE A O 1
ATOM 1083 N N . LYS A 1 135 ? -5.992 5.032 12.412 1.00 95.19 135 LYS A N 1
ATOM 1084 C CA . LYS A 1 135 ? -4.883 5.660 13.158 1.00 95.19 135 LYS A CA 1
ATOM 1085 C C . LYS A 1 135 ? -3.486 5.307 12.609 1.00 95.19 135 LYS A C 1
ATOM 1087 O O . LYS A 1 135 ? -2.557 5.017 13.363 1.00 95.19 135 LYS A O 1
ATOM 1092 N N . LYS A 1 136 ? -3.325 5.356 11.280 1.00 95.38 136 LYS A N 1
ATOM 1093 C CA . LYS A 1 136 ? -2.122 4.932 10.529 1.00 95.38 136 LYS A CA 1
ATOM 1094 C C . LYS A 1 136 ? -1.826 3.430 10.687 1.00 95.38 136 LYS A C 1
ATOM 1096 O O . LYS A 1 136 ? -0.669 3.031 10.843 1.00 95.38 136 LYS A O 1
ATOM 1101 N N . TYR A 1 137 ? -2.898 2.632 10.676 1.00 95.69 137 TYR A N 1
ATOM 1102 C CA . TYR A 1 137 ? -2.937 1.177 10.867 1.00 95.69 137 TYR A CA 1
ATOM 1103 C C . TYR A 1 137 ? -2.189 0.742 12.138 1.00 95.69 137 TYR A C 1
ATOM 1105 O O . TYR A 1 137 ? -1.318 -0.133 12.123 1.00 95.69 137 TYR A O 1
ATOM 1113 N N . ASN A 1 138 ? -2.519 1.392 13.258 1.00 95.00 138 ASN A N 1
ATOM 1114 C CA . ASN A 1 138 ? -1.924 1.134 14.568 1.00 95.00 138 ASN A CA 1
ATOM 1115 C C . ASN A 1 138 ? -2.956 0.521 15.524 1.00 95.00 138 ASN A C 1
ATOM 1117 O O . ASN A 1 138 ? -3.897 1.193 15.946 1.00 95.00 138 ASN A O 1
ATOM 1121 N N . LEU A 1 139 ? -2.758 -0.753 15.878 1.00 92.62 139 LEU A N 1
ATOM 1122 C CA . LEU A 1 139 ? -3.711 -1.538 16.670 1.00 92.62 139 LEU A CA 1
ATOM 1123 C C . LEU A 1 139 ? -3.837 -1.012 18.103 1.00 92.62 139 LEU A C 1
ATOM 1125 O O . LEU A 1 139 ? -4.857 -1.242 18.735 1.00 92.62 139 LEU A O 1
ATOM 1129 N N . LEU A 1 140 ? -2.808 -0.328 18.614 1.00 90.50 140 LEU A N 1
ATOM 1130 C CA . LEU A 1 140 ? -2.801 0.241 19.964 1.00 90.50 140 LEU A CA 1
ATOM 1131 C C . LEU A 1 140 ? -3.445 1.631 20.020 1.00 90.50 140 LEU A C 1
ATOM 1133 O O . LEU A 1 140 ? -3.825 2.071 21.096 1.00 90.50 140 LEU A O 1
ATOM 1137 N N . GLU A 1 141 ? -3.542 2.345 18.895 1.00 91.69 141 GLU A N 1
ATOM 1138 C CA . GLU A 1 141 ? -4.157 3.683 18.837 1.00 91.69 141 GLU A CA 1
ATOM 1139 C C . GLU A 1 141 ? -5.633 3.623 18.426 1.00 91.69 141 GLU A C 1
ATOM 1141 O O . GLU A 1 141 ? -6.403 4.506 18.792 1.00 91.69 141 GLU A O 1
ATOM 1146 N N . VAL A 1 142 ? -6.041 2.597 17.668 1.00 92.06 142 VAL A N 1
ATOM 1147 C CA . VAL A 1 142 ? -7.432 2.433 17.208 1.00 92.06 142 VAL A CA 1
ATOM 1148 C C . VAL A 1 142 ? -8.382 1.936 18.313 1.00 92.06 142 VAL A C 1
ATOM 1150 O O . VAL A 1 142 ? -9.575 2.230 18.265 1.00 92.06 142 VAL A O 1
ATOM 1153 N N . THR A 1 143 ? -7.851 1.234 19.322 1.00 89.25 143 THR A N 1
ATOM 1154 C CA . THR A 1 143 ? -8.582 0.761 20.515 1.00 89.25 143 THR A CA 1
ATOM 1155 C C . THR A 1 143 ? -8.401 1.670 21.736 1.00 89.25 143 THR A C 1
ATOM 1157 O O . THR A 1 143 ? -8.724 1.275 22.855 1.00 89.25 143 THR A O 1
ATOM 1160 N N . LYS A 1 144 ? -7.815 2.865 21.575 1.00 85.94 144 LYS A N 1
ATOM 1161 C CA . LYS A 1 144 ? -7.842 3.867 22.646 1.00 85.94 144 LYS A CA 1
ATOM 1162 C C . LYS A 1 144 ? -9.213 4.536 22.640 1.00 85.94 144 LYS A C 1
ATOM 1164 O O . LYS A 1 144 ? -9.608 5.043 21.585 1.00 85.94 144 LYS A O 1
ATOM 1169 N N . PRO A 1 145 ? -9.890 4.642 23.800 1.00 75.25 145 PRO A N 1
ATOM 1170 C CA . PRO A 1 145 ? -11.046 5.511 23.934 1.00 75.25 145 PRO A CA 1
ATOM 1171 C C . PRO A 1 145 ? -10.689 6.905 23.424 1.00 75.25 145 PRO A C 1
ATOM 1173 O O . PRO A 1 145 ? -9.665 7.472 23.819 1.00 75.25 145 PRO A O 1
ATOM 1176 N N . GLN A 1 146 ? -11.517 7.462 22.540 1.00 65.56 146 GLN A N 1
ATOM 1177 C CA . GLN A 1 146 ? -11.335 8.845 22.122 1.00 65.56 146 GLN A CA 1
ATOM 1178 C C . GLN A 1 146 ? -11.717 9.741 23.297 1.00 65.56 146 GLN A C 1
ATOM 1180 O O . GLN A 1 146 ? -12.889 10.037 23.512 1.00 65.56 146 GLN A O 1
ATOM 1185 N N . GLN A 1 147 ? -10.709 10.161 24.065 1.00 50.78 147 GLN A N 1
ATOM 1186 C CA . GLN A 1 147 ? -10.816 11.362 24.882 1.00 50.78 147 GLN A CA 1
ATOM 1187 C C . GLN A 1 147 ? -11.267 12.480 23.941 1.00 50.78 147 GLN A C 1
ATOM 1189 O O . GLN A 1 147 ? -10.594 12.753 22.942 1.00 50.78 147 GLN A O 1
ATOM 1194 N N . ASN A 1 148 ? -12.442 13.056 24.210 1.00 41.72 148 ASN A N 1
ATOM 1195 C CA . ASN A 1 148 ? -12.961 14.156 23.409 1.00 41.72 148 ASN A CA 1
ATOM 1196 C C . ASN A 1 148 ? -11.902 15.257 23.364 1.00 41.72 148 ASN A C 1
ATOM 1198 O O . ASN A 1 148 ? -11.379 15.659 24.402 1.00 41.72 148 ASN A O 1
ATOM 1202 N N . ALA A 1 149 ? -11.579 15.721 22.159 1.00 46.28 149 ALA A N 1
ATOM 1203 C CA . ALA A 1 149 ? -10.632 16.806 21.976 1.00 46.28 149 ALA A CA 1
ATOM 1204 C C . ALA A 1 149 ? -11.282 18.116 22.440 1.00 46.28 149 ALA A C 1
ATOM 1206 O O . ALA A 1 149 ? -11.886 18.835 21.643 1.00 46.28 149 ALA A O 1
ATOM 1207 N N . GLU A 1 150 ? -11.182 18.405 23.739 1.00 43.62 150 GLU A N 1
ATOM 1208 C CA . GLU A 1 150 ? -11.458 19.738 24.259 1.00 43.62 150 GLU A CA 1
ATOM 1209 C C . GLU A 1 150 ? -10.577 20.740 23.513 1.00 43.62 150 GLU A C 1
ATOM 1211 O O . GLU A 1 150 ? -9.367 20.554 23.369 1.00 43.62 150 GLU A O 1
ATOM 1216 N N . ILE A 1 151 ? -11.219 21.775 22.975 1.00 46.19 151 ILE A N 1
ATOM 1217 C CA . ILE A 1 151 ? -10.588 22.751 22.090 1.00 46.19 151 ILE A CA 1
ATOM 1218 C C . ILE A 1 151 ? -9.531 23.517 22.898 1.00 46.19 151 ILE A C 1
ATOM 1220 O O . ILE A 1 151 ? -9.908 24.214 23.847 1.00 46.19 151 ILE A O 1
ATOM 1224 N N . PRO A 1 152 ? -8.233 23.453 22.537 1.00 41.91 152 PRO A N 1
ATOM 1225 C CA . PRO A 1 152 ? -7.223 24.283 23.174 1.00 41.91 152 PRO A CA 1
ATOM 1226 C C . PRO A 1 152 ? -7.559 25.751 22.907 1.00 41.91 152 PRO A C 1
ATOM 1228 O O . PRO A 1 152 ? -7.529 26.203 21.763 1.00 41.91 152 PRO A O 1
ATOM 1231 N N . LYS A 1 153 ? -7.925 26.491 23.957 1.00 39.28 153 LYS A N 1
ATOM 1232 C CA . LYS A 1 153 ? -8.192 27.928 23.848 1.00 39.28 153 LYS A CA 1
ATOM 1233 C C . LYS A 1 153 ? -6.891 28.647 23.507 1.00 39.28 153 LYS A C 1
ATOM 1235 O O . LYS A 1 153 ? -5.895 28.485 24.210 1.00 39.28 153 LYS A O 1
ATOM 1240 N N . GLU A 1 154 ? -6.914 29.444 22.446 1.00 35.03 154 GLU A N 1
ATOM 1241 C CA . GLU A 1 154 ? -5.774 30.265 22.053 1.00 35.03 154 GLU A CA 1
ATOM 1242 C C . GLU A 1 154 ? -5.464 31.297 23.144 1.00 35.03 154 GLU A C 1
ATOM 1244 O O . GLU A 1 154 ? -6.322 32.098 23.517 1.00 35.03 154 GLU A O 1
ATOM 1249 N N . SER A 1 155 ? -4.228 31.287 23.644 1.00 37.06 155 SER A N 1
ATOM 1250 C CA . SER A 1 155 ? -3.700 32.348 24.501 1.00 37.06 155 SER A CA 1
ATOM 1251 C C . SER A 1 155 ? -2.864 33.292 23.641 1.00 37.06 155 SER A C 1
ATOM 1253 O O . SER A 1 155 ? -1.689 33.034 23.376 1.00 37.06 155 SER A O 1
ATOM 1255 N N . HIS A 1 156 ? -3.491 34.365 23.161 1.00 38.69 156 HIS A N 1
ATOM 1256 C CA . HIS A 1 156 ? -2.798 35.460 22.479 1.00 38.69 156 HIS A CA 1
ATOM 1257 C C . HIS A 1 156 ? -2.125 36.355 23.526 1.00 38.69 156 HIS A C 1
ATOM 1259 O O . HIS A 1 156 ? -2.788 36.799 24.461 1.00 38.69 156 HIS A O 1
ATOM 1265 N N . SER A 1 157 ? -0.824 36.628 23.383 1.00 31.47 157 SER A N 1
ATOM 1266 C CA . SER A 1 157 ? -0.075 37.487 24.316 1.00 31.47 157 SER A CA 1
ATOM 1267 C C . SER A 1 157 ? 0.952 38.367 23.596 1.00 31.47 157 SER A C 1
ATOM 1269 O O . SER A 1 157 ? 2.122 38.012 23.456 1.00 31.47 157 SER A O 1
ATOM 1271 N N . ALA A 1 158 ? 0.458 39.503 23.104 1.00 35.81 158 ALA A N 1
ATOM 1272 C CA . ALA A 1 158 ? 1.171 40.674 22.583 1.00 35.81 158 ALA A CA 1
ATOM 1273 C C . ALA A 1 158 ? 0.095 41.765 22.360 1.00 35.81 158 ALA A C 1
ATOM 1275 O O . ALA A 1 158 ? -0.938 41.450 21.774 1.00 35.81 158 ALA A O 1
ATOM 1276 N N . THR A 1 159 ? 0.194 43.022 22.805 1.00 29.42 159 THR A N 1
ATOM 1277 C CA . THR A 1 159 ? 1.231 43.744 23.573 1.00 29.42 159 THR A CA 1
ATOM 1278 C C . THR A 1 159 ? 0.556 44.947 24.255 1.00 29.42 159 THR A C 1
ATOM 1280 O O . THR A 1 159 ? -0.339 45.519 23.640 1.00 29.42 159 THR A O 1
ATOM 1283 N N . ASP A 1 160 ? 1.007 45.407 25.431 1.00 29.55 160 ASP A N 1
ATOM 1284 C CA . ASP A 1 160 ? 0.825 46.819 25.838 1.00 29.55 160 ASP A CA 1
ATOM 1285 C C . ASP A 1 160 ? 1.902 47.282 26.850 1.00 29.55 160 ASP A C 1
ATOM 1287 O O . ASP A 1 160 ? 2.688 46.463 27.335 1.00 29.55 160 ASP A O 1
ATOM 1291 N N . VAL A 1 161 ? 2.000 48.594 27.107 1.00 33.69 161 VAL A N 1
ATOM 1292 C CA . VAL A 1 161 ? 3.226 49.272 27.571 1.00 33.69 161 VAL A CA 1
ATOM 1293 C C . VAL A 1 161 ? 3.020 50.197 28.791 1.00 33.69 161 VAL A C 1
ATOM 1295 O O . VAL A 1 161 ? 2.244 51.144 28.751 1.00 33.69 161 VAL A O 1
ATOM 1298 N N . SER A 1 162 ? 3.838 49.963 29.829 1.00 33.09 162 SER A N 1
ATOM 1299 C CA . SER A 1 162 ? 4.341 50.877 30.886 1.00 33.09 162 SER A CA 1
ATOM 1300 C C . SER A 1 162 ? 3.428 51.889 31.611 1.00 33.09 162 SER A C 1
ATOM 1302 O O . SER A 1 162 ? 2.960 52.856 31.011 1.00 33.09 162 SER A O 1
ATOM 1304 N N . LYS A 1 163 ? 3.457 51.846 32.962 1.00 29.66 163 LYS A N 1
ATOM 1305 C CA . LYS A 1 163 ? 3.689 53.046 33.815 1.00 29.66 163 LYS A CA 1
ATOM 1306 C C . LYS A 1 163 ? 4.045 52.752 35.295 1.00 29.66 163 LYS A C 1
ATOM 1308 O O . LYS A 1 163 ? 3.173 52.424 36.082 1.00 29.66 163 LYS A O 1
ATOM 1313 N N . ASN A 1 164 ? 5.334 52.941 35.600 1.00 27.89 164 ASN A N 1
ATOM 1314 C CA . ASN A 1 164 ? 5.993 53.644 36.729 1.00 27.89 164 ASN A CA 1
ATOM 1315 C C . ASN A 1 164 ? 5.546 53.522 38.215 1.00 27.89 164 ASN A C 1
ATOM 1317 O O . ASN A 1 164 ? 4.363 53.595 38.520 1.00 27.89 164 ASN A O 1
ATOM 1321 N N . ALA A 1 165 ? 6.573 53.634 39.088 1.00 30.42 165 ALA A N 1
ATOM 1322 C CA . ALA A 1 165 ? 6.585 54.096 40.499 1.00 30.42 165 ALA A CA 1
ATOM 1323 C C . ALA A 1 165 ? 6.107 53.100 41.598 1.00 30.42 165 ALA A C 1
ATOM 1325 O O . ALA A 1 165 ? 5.102 52.423 41.409 1.00 30.42 165 ALA A O 1
ATOM 1326 N N . ASP A 1 166 ? 6.753 52.972 42.775 1.00 27.83 166 ASP A N 1
ATOM 1327 C CA . ASP A 1 166 ? 8.069 53.486 43.242 1.00 27.83 166 ASP A CA 1
ATOM 1328 C C . ASP A 1 166 ? 8.602 52.731 44.502 1.00 27.83 166 ASP A C 1
ATOM 1330 O O . ASP A 1 166 ? 7.870 51.914 45.058 1.00 27.83 166 ASP A O 1
ATOM 1334 N N . GLU A 1 167 ? 9.828 53.066 44.956 1.00 30.17 167 GLU A N 1
ATOM 1335 C CA . GLU A 1 167 ? 10.474 52.760 46.276 1.00 30.17 167 GLU A CA 1
ATOM 1336 C C . GLU A 1 167 ? 10.810 51.281 46.675 1.00 30.17 167 GLU A C 1
ATOM 1338 O O . GLU A 1 167 ? 10.131 50.344 46.268 1.00 30.17 167 GLU A O 1
ATOM 1343 N N . ASP A 1 168 ? 11.796 50.941 47.542 1.00 30.53 168 ASP A N 1
ATOM 1344 C CA . ASP A 1 168 ? 13.145 51.490 47.872 1.00 30.53 168 ASP A CA 1
ATOM 1345 C C . ASP A 1 168 ? 13.954 50.506 48.797 1.00 30.53 168 ASP A C 1
ATOM 1347 O O . ASP A 1 168 ? 13.353 49.891 49.672 1.00 30.53 168 ASP A O 1
ATOM 1351 N N . LYS A 1 169 ? 15.303 50.431 48.661 1.00 33.12 169 LYS A N 1
ATOM 1352 C CA . LYS A 1 169 ? 16.360 49.824 49.558 1.00 33.12 169 LYS A CA 1
ATOM 1353 C C . LYS A 1 169 ? 16.240 48.364 50.086 1.00 33.12 169 LYS A C 1
ATOM 1355 O O . LYS A 1 169 ? 15.168 47.793 50.181 1.00 33.12 169 LYS A O 1
ATOM 1360 N N . ASP A 1 170 ? 17.294 47.689 50.585 1.00 30.17 170 ASP A N 1
ATOM 1361 C CA . ASP A 1 170 ? 18.764 47.637 50.330 1.00 30.17 170 ASP A CA 1
ATOM 1362 C C . ASP A 1 170 ? 19.357 46.453 51.148 1.00 30.17 170 ASP A C 1
ATOM 1364 O O . ASP A 1 170 ? 19.107 46.379 52.351 1.00 30.17 170 ASP A O 1
ATOM 1368 N N . ALA A 1 171 ? 20.148 45.548 50.537 1.00 32.62 171 ALA A N 1
ATOM 1369 C CA . ALA A 1 171 ? 21.075 44.650 51.256 1.00 32.62 171 ALA A CA 1
ATOM 1370 C C . ALA A 1 171 ? 22.159 43.972 50.366 1.00 32.62 171 ALA A C 1
ATOM 1372 O O . ALA A 1 171 ? 21.918 42.975 49.689 1.00 32.62 171 ALA A O 1
ATOM 1373 N N . LYS A 1 172 ? 23.401 44.471 50.469 1.00 31.34 172 LYS A N 1
ATOM 1374 C CA . LYS A 1 172 ? 24.720 43.768 50.373 1.00 31.34 172 LYS A CA 1
ATOM 1375 C C . LYS A 1 172 ? 24.697 42.235 50.644 1.00 31.34 172 LYS A C 1
ATOM 1377 O O . LYS A 1 172 ? 23.964 41.804 51.523 1.00 31.34 172 LYS A O 1
ATOM 1382 N N . ARG A 1 173 ? 25.577 41.358 50.105 1.00 30.97 173 ARG A N 1
ATOM 1383 C CA . ARG A 1 173 ? 26.887 41.455 49.382 1.00 30.97 173 ARG A CA 1
ATOM 1384 C C . ARG A 1 173 ? 27.230 40.054 48.780 1.00 30.97 173 ARG A C 1
ATOM 1386 O O . ARG A 1 173 ? 26.821 39.073 49.391 1.00 30.97 173 ARG A O 1
ATOM 1393 N N . LYS A 1 174 ? 27.958 39.873 47.661 1.00 30.33 174 LYS A N 1
ATOM 1394 C CA . LYS A 1 174 ? 29.443 39.733 47.544 1.00 30.33 174 LYS A CA 1
ATOM 1395 C C . LYS A 1 174 ? 29.875 39.386 46.095 1.00 30.33 174 LYS A C 1
ATOM 1397 O O . LYS A 1 174 ? 29.076 38.802 45.380 1.00 30.33 174 LYS A O 1
ATOM 1402 N N . GLU A 1 175 ? 31.135 39.722 45.768 1.00 29.53 175 GLU A N 1
ATOM 1403 C CA . GLU A 1 175 ? 32.078 39.160 44.757 1.00 29.53 175 GLU A CA 1
ATOM 1404 C C . GLU A 1 175 ? 31.510 38.426 43.508 1.00 29.53 175 GLU A C 1
ATOM 1406 O O . GLU A 1 175 ? 30.835 37.410 43.622 1.00 29.53 175 GLU A O 1
ATOM 1411 N N . GLU A 1 176 ? 31.696 38.924 42.275 1.00 27.89 176 GLU A N 1
ATOM 1412 C CA . GLU A 1 176 ? 32.938 38.892 41.451 1.00 27.89 176 GLU A CA 1
ATOM 1413 C C . GLU A 1 176 ? 33.341 37.459 41.019 1.00 27.89 176 GLU A C 1
ATOM 1415 O O . GLU A 1 176 ? 33.546 36.577 41.843 1.00 27.89 176 GLU A O 1
ATOM 1420 N N . ASN A 1 177 ? 33.509 37.138 39.729 1.00 27.94 177 ASN A N 1
ATOM 1421 C CA . ASN A 1 177 ? 34.205 37.912 38.691 1.00 27.94 177 ASN A CA 1
ATOM 1422 C C . ASN A 1 177 ? 33.532 37.825 37.305 1.00 27.94 177 ASN A C 1
ATOM 1424 O O . ASN A 1 177 ? 32.939 36.808 36.956 1.00 27.94 177 ASN A O 1
ATOM 1428 N N . ASN A 1 178 ? 33.723 38.862 36.482 1.00 29.78 178 ASN A N 1
ATOM 1429 C CA . ASN A 1 178 ? 33.514 38.832 35.031 1.00 29.78 178 ASN A CA 1
ATOM 1430 C C . ASN A 1 178 ? 34.404 39.912 34.385 1.00 29.78 178 ASN A C 1
ATOM 1432 O O . ASN A 1 178 ? 34.378 41.055 34.838 1.00 29.78 178 ASN A O 1
ATOM 1436 N N . ALA A 1 179 ? 35.177 39.574 33.349 1.00 34.19 179 ALA A N 1
ATOM 1437 C CA . ALA A 1 179 ? 35.987 40.528 32.583 1.00 34.19 179 ALA A CA 1
ATOM 1438 C C . ALA A 1 179 ? 36.098 40.075 31.107 1.00 34.19 179 ALA A C 1
ATOM 1440 O O . ALA A 1 179 ? 36.197 38.869 30.871 1.00 34.19 179 ALA A O 1
ATOM 1441 N N . PRO A 1 180 ? 36.041 40.991 30.119 1.00 34.31 180 PRO A N 1
ATOM 1442 C CA . PRO A 1 180 ? 35.864 40.643 28.706 1.00 34.31 180 PRO A CA 1
ATOM 1443 C C . PRO A 1 180 ? 37.173 40.696 27.898 1.00 34.31 180 PRO A C 1
ATOM 1445 O O . PRO A 1 180 ? 38.235 41.038 28.416 1.00 34.31 180 PRO A O 1
ATOM 1448 N N . CYS A 1 181 ? 37.075 40.437 26.591 1.00 24.36 181 CYS A N 1
ATOM 1449 C CA . CYS A 1 181 ? 38.110 40.797 25.624 1.00 24.36 181 CYS A CA 1
ATOM 1450 C C . CYS A 1 181 ? 37.457 41.363 24.349 1.00 24.36 181 CYS A C 1
ATOM 1452 O O . CYS A 1 181 ? 36.682 40.668 23.692 1.00 24.36 181 CYS A O 1
ATOM 1454 N N . GLU A 1 182 ? 37.743 42.628 24.031 1.00 30.97 182 GLU A N 1
ATOM 1455 C CA . GLU A 1 182 ? 37.382 43.276 22.761 1.00 30.97 182 GLU A CA 1
ATOM 1456 C C . GLU A 1 182 ? 38.582 43.301 21.788 1.00 30.97 182 GLU A C 1
ATOM 1458 O O . GLU A 1 182 ? 39.650 42.762 22.076 1.00 30.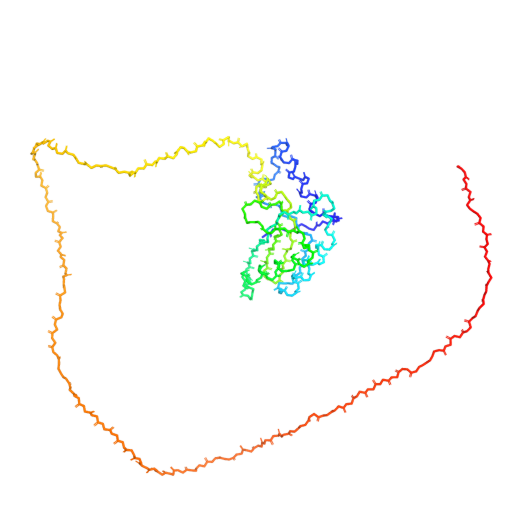97 182 GLU A O 1
ATOM 1463 N N . LYS A 1 183 ? 38.379 43.866 20.593 1.00 31.52 183 LYS A N 1
ATOM 1464 C CA . LYS A 1 183 ? 39.295 43.809 19.440 1.00 31.52 183 LYS A CA 1
ATOM 1465 C C . LYS A 1 183 ? 40.399 44.879 19.458 1.00 31.52 183 LYS A C 1
ATOM 1467 O O . LYS A 1 183 ? 40.234 45.922 20.084 1.00 31.52 183 LYS A O 1
ATOM 1472 N N . ASN A 1 184 ? 41.466 44.640 18.682 1.00 27.67 184 ASN A N 1
ATOM 1473 C CA . ASN A 1 184 ? 41.908 45.395 17.477 1.00 27.67 184 ASN A CA 1
ATOM 1474 C C . ASN A 1 184 ? 43.243 44.757 16.980 1.00 27.67 184 ASN A C 1
ATOM 1476 O O . ASN A 1 184 ? 43.990 44.233 17.803 1.00 27.67 184 ASN A O 1
ATOM 1480 N N . GLU A 1 185 ? 43.532 44.522 15.686 1.00 29.72 185 GLU A N 1
ATOM 1481 C CA . GLU A 1 185 ? 43.770 45.480 14.572 1.00 29.72 185 GLU A CA 1
ATOM 1482 C C . GLU A 1 185 ? 44.908 46.462 14.928 1.00 29.72 185 GLU A C 1
ATOM 1484 O O . GLU A 1 185 ? 44.865 47.066 15.991 1.00 29.72 185 GLU A O 1
ATOM 1489 N N . GLU A 1 186 ? 45.967 46.750 14.166 1.00 32.62 186 GLU A N 1
ATOM 1490 C CA . GLU A 1 186 ? 46.612 46.394 12.875 1.00 32.62 186 GLU A CA 1
ATOM 1491 C C . GLU A 1 186 ? 47.915 47.283 12.866 1.00 32.62 186 GLU A C 1
ATOM 1493 O O . GLU A 1 186 ? 48.149 47.974 13.860 1.00 32.62 186 GLU A O 1
ATOM 1498 N N . SER A 1 187 ? 48.854 47.434 11.916 1.00 34.12 187 SER A N 1
ATOM 1499 C CA . SER A 1 187 ? 49.282 46.904 10.596 1.00 34.12 187 SER A CA 1
ATOM 1500 C C . SER A 1 187 ? 50.822 47.174 10.508 1.00 34.12 187 SER A C 1
ATOM 1502 O O . SER A 1 187 ? 51.408 47.590 11.507 1.00 34.12 187 SER A O 1
ATOM 1504 N N . SER A 1 188 ? 51.622 47.019 9.443 1.00 34.56 188 SER A N 1
ATOM 1505 C CA . SER A 1 188 ? 51.494 46.589 8.030 1.00 34.56 188 SER A CA 1
ATOM 1506 C C . SER A 1 188 ? 52.668 45.603 7.749 1.00 34.56 188 SER A C 1
ATOM 1508 O O . SER A 1 188 ? 52.780 44.670 8.536 1.00 34.56 188 SER A O 1
ATOM 1510 N N . GLU A 1 189 ? 53.609 45.616 6.786 1.00 35.19 189 GLU A N 1
ATOM 1511 C CA . GLU A 1 189 ? 53.996 46.309 5.525 1.00 35.19 189 GLU A CA 1
ATOM 1512 C C . GLU A 1 189 ? 55.074 45.361 4.896 1.00 35.19 189 GLU A C 1
ATOM 1514 O O . GLU A 1 189 ? 55.845 44.786 5.661 1.00 35.19 189 GLU A O 1
ATOM 1519 N N . ASN A 1 190 ? 55.304 45.117 3.595 1.00 32.75 190 ASN A N 1
ATOM 1520 C CA . ASN A 1 190 ? 54.600 45.293 2.305 1.00 32.75 190 ASN A CA 1
ATOM 1521 C C . ASN A 1 190 ? 55.404 44.423 1.263 1.00 32.75 190 ASN A C 1
ATOM 1523 O O . ASN A 1 190 ? 55.934 43.404 1.700 1.00 32.75 190 ASN A O 1
ATOM 1527 N N . ARG A 1 191 ? 55.636 44.630 -0.052 1.00 32.41 191 ARG A N 1
ATOM 1528 C CA . ARG A 1 191 ? 55.330 45.635 -1.100 1.00 32.41 191 ARG A CA 1
ATOM 1529 C C . ARG A 1 191 ? 55.437 44.967 -2.499 1.00 32.41 191 ARG A C 1
ATOM 1531 O O . ARG A 1 191 ? 55.893 43.832 -2.607 1.00 32.41 191 ARG A O 1
ATOM 1538 N N . ASP A 1 192 ? 55.029 45.671 -3.553 1.00 30.36 192 ASP A N 1
ATOM 1539 C CA . ASP A 1 192 ? 54.661 45.139 -4.881 1.00 30.36 192 ASP A CA 1
ATOM 1540 C C . ASP A 1 192 ? 55.791 44.964 -5.926 1.00 30.36 192 ASP A C 1
ATOM 1542 O O . ASP A 1 192 ? 56.869 45.551 -5.826 1.00 30.36 192 ASP A O 1
ATOM 1546 N N . GLY A 1 193 ? 55.479 44.244 -7.017 1.00 27.33 193 GLY A N 1
ATOM 1547 C CA . GLY A 1 193 ? 56.243 44.247 -8.276 1.00 27.33 193 GLY A CA 1
ATOM 1548 C C . GLY A 1 193 ? 55.688 43.274 -9.332 1.00 27.33 193 GLY A C 1
ATOM 1549 O O . GLY A 1 193 ? 55.589 42.080 -9.069 1.00 27.33 193 GLY A O 1
ATOM 1550 N N . ALA A 1 194 ? 55.335 43.762 -10.529 1.00 29.33 194 ALA A N 1
ATOM 1551 C CA . ALA A 1 194 ? 54.753 42.963 -11.622 1.00 29.33 194 ALA A CA 1
ATOM 1552 C C . ALA A 1 194 ? 55.678 42.871 -12.855 1.00 29.33 194 ALA A C 1
ATOM 1554 O O . ALA A 1 194 ? 56.497 43.761 -13.081 1.00 29.33 194 ALA A O 1
ATOM 1555 N N . GLY A 1 195 ? 55.513 41.831 -13.683 1.00 25.50 195 GLY A N 1
ATOM 1556 C CA . GLY A 1 195 ? 56.261 41.662 -14.937 1.00 25.50 195 GLY A CA 1
ATOM 1557 C C . GLY A 1 195 ? 55.698 40.565 -15.851 1.00 25.50 195 GLY A C 1
ATOM 1558 O O . GLY A 1 195 ? 55.297 39.504 -15.380 1.00 25.50 195 GLY A O 1
ATOM 1559 N N . ASP A 1 196 ? 55.675 40.842 -17.155 1.00 24.59 196 ASP A N 1
ATOM 1560 C CA . ASP A 1 196 ? 55.287 39.937 -18.250 1.00 24.59 196 ASP A CA 1
ATOM 1561 C C . ASP A 1 196 ? 56.536 39.438 -19.012 1.00 24.59 196 ASP A C 1
ATOM 1563 O O . ASP A 1 196 ? 57.588 40.077 -18.959 1.00 24.59 196 ASP A O 1
ATOM 1567 N N . GLY A 1 197 ? 56.403 38.348 -19.780 1.00 26.00 197 GLY A N 1
ATOM 1568 C CA . GLY A 1 197 ? 57.218 38.157 -20.985 1.00 26.00 197 GLY A CA 1
ATOM 1569 C C . GLY A 1 197 ? 58.116 36.914 -21.088 1.00 26.00 197 GLY A C 1
ATOM 1570 O O . GLY A 1 197 ? 59.289 36.956 -20.747 1.00 26.00 197 GLY A O 1
ATOM 1571 N N . SER A 1 198 ? 57.619 35.922 -21.842 1.00 29.62 198 SER A N 1
ATOM 1572 C CA . SER A 1 198 ? 58.304 35.383 -23.043 1.00 29.62 198 SER A CA 1
ATOM 1573 C C . SER A 1 198 ? 59.557 34.469 -22.929 1.00 29.62 198 SER A C 1
ATOM 1575 O O . SER A 1 198 ? 60.642 34.926 -22.593 1.00 29.62 198 SER A O 1
ATOM 1577 N N . ARG A 1 199 ? 59.435 33.254 -23.520 1.00 29.03 199 ARG A N 1
ATOM 1578 C CA . ARG A 1 199 ? 60.496 32.455 -24.217 1.00 29.03 199 ARG A CA 1
ATOM 1579 C C . ARG A 1 199 ? 61.606 31.800 -23.346 1.00 29.03 199 ARG A C 1
ATOM 1581 O O . ARG A 1 199 ? 61.897 32.266 -22.261 1.00 29.03 199 ARG A O 1
ATOM 1588 N N . SER A 1 200 ? 62.293 30.717 -23.760 1.00 30.97 200 SER A N 1
ATOM 1589 C CA . SER A 1 200 ? 62.116 29.775 -24.897 1.00 30.97 200 SER A CA 1
ATOM 1590 C C . SER A 1 200 ? 63.012 28.518 -24.765 1.00 30.97 200 SER A C 1
ATOM 1592 O O . SER A 1 200 ? 64.222 28.681 -24.656 1.00 30.97 200 SER A O 1
ATOM 1594 N N . ALA A 1 201 ? 62.449 27.317 -25.003 1.00 29.86 201 ALA A N 1
ATOM 1595 C CA . ALA A 1 201 ? 63.148 26.053 -25.357 1.00 29.86 201 ALA A CA 1
ATOM 1596 C C . ALA A 1 201 ? 64.154 25.496 -24.296 1.00 29.86 201 ALA A C 1
ATOM 1598 O O . ALA A 1 201 ? 64.332 26.118 -23.257 1.00 29.86 201 ALA A O 1
ATOM 1599 N N . THR A 1 202 ? 64.773 24.304 -24.394 1.00 27.91 202 THR A N 1
ATOM 1600 C CA . THR A 1 202 ? 64.938 23.278 -25.462 1.00 27.91 202 THR A CA 1
ATOM 1601 C C . THR A 1 202 ? 64.963 21.837 -24.898 1.00 27.91 202 THR A C 1
ATOM 1603 O O . THR A 1 202 ? 65.496 21.662 -23.810 1.00 27.91 202 THR A O 1
ATOM 1606 N N . ALA A 1 203 ? 64.598 20.837 -25.728 1.00 33.78 203 ALA A N 1
ATOM 1607 C CA . ALA A 1 203 ? 65.148 19.454 -25.760 1.00 33.78 203 ALA A CA 1
ATOM 1608 C C . ALA A 1 203 ? 64.937 18.495 -24.545 1.00 33.78 203 ALA A C 1
ATOM 1610 O O . ALA A 1 203 ? 64.826 18.934 -23.410 1.00 33.78 203 ALA A O 1
ATOM 1611 N N . GLU A 1 204 ? 64.890 17.156 -24.683 1.00 32.44 204 GLU A N 1
ATOM 1612 C CA . GLU A 1 204 ? 64.665 16.278 -25.854 1.00 32.44 204 GLU A CA 1
ATOM 1613 C C . GLU A 1 204 ? 64.173 14.861 -25.438 1.00 32.44 204 GLU A C 1
ATOM 1615 O O . GLU A 1 204 ? 64.428 14.401 -24.330 1.00 32.44 204 GLU A O 1
ATOM 1620 N N . THR A 1 205 ? 63.482 14.192 -26.371 1.00 29.58 205 THR A N 1
ATOM 1621 C CA . THR A 1 205 ? 63.489 12.748 -26.732 1.00 29.58 205 THR A CA 1
ATOM 1622 C C . THR A 1 205 ? 63.977 11.717 -25.677 1.00 29.58 205 THR A C 1
ATOM 1624 O O . THR A 1 205 ? 65.145 11.688 -25.307 1.00 29.58 205 THR A O 1
ATOM 1627 N N . THR A 1 206 ? 63.177 10.724 -25.249 1.00 29.78 206 THR A N 1
ATOM 1628 C CA . THR A 1 206 ? 63.024 9.416 -25.949 1.00 29.78 206 THR A CA 1
ATOM 1629 C C . THR A 1 206 ? 61.997 8.484 -25.266 1.00 29.78 206 THR A C 1
ATOM 1631 O O . THR A 1 206 ? 61.825 8.529 -24.053 1.00 29.78 206 THR A O 1
ATOM 1634 N N . GLY A 1 207 ? 61.370 7.582 -26.039 1.00 31.33 207 GLY A N 1
ATOM 1635 C CA . GLY A 1 207 ? 60.537 6.467 -25.544 1.00 31.33 207 GLY A CA 1
ATOM 1636 C C . GLY A 1 207 ? 59.397 6.111 -26.510 1.00 31.33 207 GLY A C 1
ATOM 1637 O O . GLY A 1 207 ? 58.548 6.958 -26.770 1.00 31.33 207 GLY A O 1
ATOM 1638 N N . LYS A 1 208 ? 59.384 4.895 -27.086 1.00 34.12 208 LYS A N 1
ATOM 1639 C CA . LYS A 1 208 ? 58.469 4.522 -28.187 1.00 34.12 208 LYS A CA 1
ATOM 1640 C C . LYS A 1 208 ? 58.015 3.052 -28.154 1.00 34.12 208 LYS A C 1
ATOM 1642 O O . LYS A 1 208 ? 58.860 2.165 -28.222 1.00 34.12 208 LYS A O 1
ATOM 1647 N N . SER A 1 209 ? 56.694 2.856 -28.197 1.00 34.28 209 SER A N 1
ATOM 1648 C CA . SER A 1 209 ? 55.930 1.692 -28.708 1.00 34.28 209 SER A CA 1
ATOM 1649 C C . SER A 1 209 ? 54.438 2.052 -28.521 1.00 34.28 209 SER A C 1
ATOM 1651 O O . SER A 1 209 ? 54.077 2.448 -27.415 1.00 34.28 209 SER A O 1
ATOM 1653 N N . ASP A 1 210 ? 53.560 2.144 -29.527 1.00 31.47 210 ASP A N 1
ATOM 1654 C CA . ASP A 1 210 ? 53.143 1.139 -30.533 1.00 31.47 210 ASP A CA 1
ATOM 1655 C C . ASP A 1 210 ? 52.642 -0.156 -29.842 1.00 31.47 210 ASP A C 1
ATOM 1657 O O . ASP A 1 210 ? 53.311 -0.658 -28.944 1.00 31.47 210 ASP A O 1
ATOM 1661 N N . ASP A 1 211 ? 51.467 -0.731 -30.124 1.00 34.34 211 ASP A N 1
ATOM 1662 C CA . ASP A 1 211 ? 50.577 -0.613 -31.294 1.00 34.34 211 ASP A CA 1
ATOM 1663 C C . ASP A 1 211 ? 49.168 -0.049 -31.002 1.00 34.34 211 ASP A C 1
ATOM 1665 O O . ASP A 1 211 ? 48.697 -0.017 -29.865 1.00 34.34 211 ASP A O 1
ATOM 1669 N N . ASN A 1 212 ? 48.454 0.343 -32.066 1.00 33.72 212 ASN A N 1
ATOM 1670 C CA . ASN A 1 212 ? 47.094 0.888 -32.010 1.00 33.72 212 ASN A CA 1
ATOM 1671 C C . ASN A 1 212 ? 46.164 0.151 -33.002 1.00 33.72 212 ASN A C 1
ATOM 1673 O O . ASN A 1 212 ? 46.475 0.073 -34.190 1.00 33.72 212 ASN A O 1
ATOM 1677 N N . LYS A 1 213 ? 45.023 -0.390 -32.540 1.00 37.44 213 LYS A N 1
ATOM 1678 C CA . LYS A 1 213 ? 44.085 -1.190 -33.362 1.00 37.44 213 LYS A CA 1
ATOM 1679 C C . LYS A 1 213 ? 42.822 -0.391 -33.730 1.00 37.44 213 LYS A C 1
ATOM 1681 O O . LYS A 1 213 ? 42.020 -0.121 -32.836 1.00 37.44 213 LYS A O 1
ATOM 1686 N N . PRO A 1 214 ? 42.561 -0.113 -35.021 1.00 38.19 214 PRO A N 1
ATOM 1687 C CA . PRO A 1 214 ? 41.314 0.504 -35.470 1.00 38.19 214 PRO A CA 1
ATOM 1688 C C . PRO A 1 214 ? 40.303 -0.480 -36.104 1.00 38.19 214 PRO A C 1
ATOM 1690 O O . PRO A 1 214 ? 40.654 -1.578 -36.534 1.00 38.19 214 PRO A O 1
ATOM 1693 N N . SER A 1 215 ? 39.080 0.039 -36.273 1.00 32.72 215 SER A N 1
ATOM 1694 C CA . SER A 1 215 ? 38.134 -0.209 -37.381 1.00 32.72 215 SER A CA 1
ATOM 1695 C C . SER A 1 215 ? 36.918 -1.143 -37.204 1.00 32.72 215 SER A C 1
ATOM 1697 O O . SER A 1 215 ? 37.033 -2.318 -36.866 1.00 32.72 215 SER A O 1
ATOM 1699 N N . SER A 1 216 ? 35.782 -0.554 -37.617 1.00 36.34 216 SER A N 1
ATOM 1700 C CA . SER A 1 216 ? 34.609 -1.096 -38.340 1.00 36.34 216 SER A CA 1
ATOM 1701 C C . SER A 1 216 ? 33.699 -2.167 -37.719 1.00 36.34 216 SER A C 1
ATOM 1703 O O . SER A 1 216 ? 34.081 -3.319 -37.530 1.00 36.34 216 SER A O 1
ATOM 1705 N N . ASN A 1 217 ? 32.427 -1.773 -37.582 1.00 35.91 217 ASN A N 1
ATOM 1706 C CA . ASN A 1 217 ? 31.251 -2.646 -37.673 1.00 35.91 217 ASN A CA 1
ATOM 1707 C C . ASN A 1 217 ? 31.025 -3.070 -39.140 1.00 35.91 217 ASN A C 1
ATOM 1709 O O . ASN A 1 217 ? 31.465 -2.342 -40.027 1.00 35.91 217 ASN A O 1
ATOM 1713 N N . GLU A 1 218 ? 30.236 -4.123 -39.381 1.00 35.91 218 GLU A N 1
ATOM 1714 C CA . GLU A 1 218 ? 29.076 -4.073 -40.299 1.00 35.91 218 GLU A CA 1
ATOM 1715 C C . GLU A 1 218 ? 28.169 -5.312 -40.129 1.00 35.91 218 GLU A C 1
ATOM 1717 O O . GLU A 1 218 ? 28.509 -6.252 -39.406 1.00 35.91 218 GLU A O 1
ATOM 1722 N N . ASP A 1 219 ? 26.969 -5.255 -40.709 1.00 35.31 219 ASP A N 1
ATOM 1723 C CA . ASP A 1 219 ? 25.826 -6.128 -40.417 1.00 35.31 219 ASP A CA 1
ATOM 1724 C C . ASP A 1 219 ? 25.820 -7.487 -41.137 1.00 35.31 219 ASP A C 1
ATOM 1726 O O . ASP A 1 219 ? 26.303 -7.619 -42.262 1.00 35.31 219 ASP A O 1
ATOM 1730 N N . ARG A 1 220 ? 25.063 -8.448 -40.576 1.00 36.94 220 ARG A N 1
ATOM 1731 C CA . ARG A 1 220 ? 24.079 -9.217 -41.366 1.00 36.94 220 ARG A CA 1
ATOM 1732 C C . ARG A 1 220 ? 22.964 -9.813 -40.498 1.00 36.94 220 ARG A C 1
ATOM 1734 O O . ARG A 1 220 ? 23.218 -10.297 -39.400 1.00 36.94 220 ARG A O 1
ATOM 1741 N N . ALA A 1 221 ? 21.741 -9.817 -41.028 1.00 36.53 221 ALA A N 1
ATOM 1742 C CA . ALA A 1 221 ? 20.584 -10.532 -40.485 1.00 36.53 221 ALA A CA 1
ATOM 1743 C C . ALA A 1 221 ? 20.218 -11.732 -41.379 1.00 36.53 221 ALA A C 1
ATOM 1745 O O . ALA A 1 221 ? 20.517 -11.710 -42.574 1.00 36.53 221 ALA A O 1
ATOM 1746 N N . GLU A 1 222 ? 19.512 -12.725 -40.830 1.00 38.47 222 GLU A N 1
ATOM 1747 C CA . GLU A 1 222 ? 18.831 -13.779 -41.600 1.00 38.47 222 GLU A CA 1
ATOM 1748 C C . GLU A 1 222 ? 17.399 -14.005 -41.089 1.00 38.47 222 GLU A C 1
ATOM 1750 O O . GLU A 1 222 ? 17.107 -13.776 -39.913 1.00 38.47 222 GLU A O 1
ATOM 1755 N N . LEU A 1 223 ? 16.498 -14.385 -42.005 1.00 35.88 223 LEU A N 1
ATOM 1756 C CA . LEU A 1 223 ? 15.053 -14.511 -41.790 1.00 35.88 223 LEU A CA 1
ATOM 1757 C C . LEU A 1 223 ? 14.419 -15.416 -42.869 1.00 35.88 223 LEU A C 1
ATOM 1759 O O . LEU A 1 223 ? 14.625 -15.180 -44.058 1.00 35.88 223 LEU A O 1
ATOM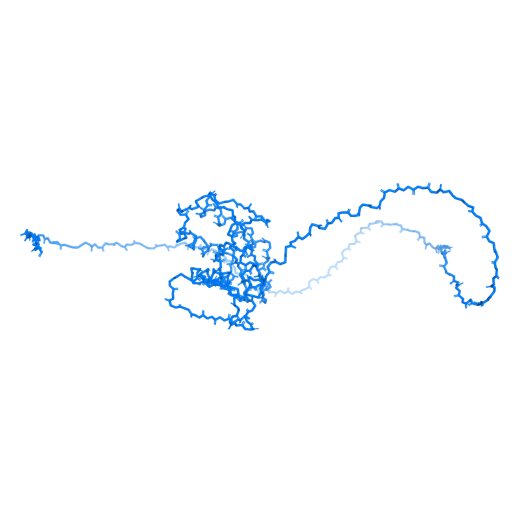 1763 N N . SER A 1 224 ? 13.650 -16.418 -42.433 1.00 37.72 224 SER A N 1
ATOM 1764 C CA . SER A 1 224 ? 12.884 -17.421 -43.210 1.00 37.72 224 SER A CA 1
ATOM 1765 C C . SER A 1 224 ? 12.081 -18.263 -42.180 1.00 37.72 224 SER A C 1
ATOM 1767 O O . SER A 1 224 ? 12.580 -18.450 -41.070 1.00 37.72 224 SER A O 1
ATOM 1769 N N . THR A 1 225 ? 10.820 -18.715 -42.306 1.00 36.81 225 THR A N 1
ATOM 1770 C CA . THR A 1 225 ? 9.827 -18.890 -43.403 1.00 36.81 225 THR A CA 1
ATOM 1771 C C . THR A 1 225 ? 10.188 -20.008 -44.405 1.00 36.81 225 THR A C 1
ATOM 1773 O O . THR A 1 225 ? 11.341 -20.113 -44.801 1.00 36.81 225 THR A O 1
ATOM 1776 N N . ASP A 1 226 ? 9.334 -20.946 -44.834 1.00 36.81 226 ASP A N 1
ATOM 1777 C CA . ASP A 1 226 ? 7.909 -21.283 -44.582 1.00 36.81 226 ASP A CA 1
ATOM 1778 C C . ASP A 1 226 ? 7.825 -22.811 -44.235 1.00 36.81 226 ASP A C 1
ATOM 1780 O O . ASP A 1 226 ? 8.836 -23.348 -43.788 1.00 36.81 226 ASP A O 1
ATOM 1784 N N . ALA A 1 227 ? 6.762 -23.633 -44.323 1.00 35.75 227 ALA A N 1
ATOM 1785 C CA . ALA A 1 227 ? 5.365 -23.575 -44.798 1.00 35.75 227 ALA A CA 1
ATOM 1786 C C . ALA A 1 227 ? 4.532 -24.637 -44.004 1.00 35.75 227 ALA A C 1
ATOM 1788 O O . ALA A 1 227 ? 5.120 -25.546 -43.424 1.00 35.75 227 ALA A O 1
ATOM 1789 N N . LEU A 1 228 ? 3.237 -24.454 -43.706 1.00 42.00 228 LEU A N 1
ATOM 1790 C CA . LEU A 1 228 ? 2.029 -24.898 -44.446 1.00 42.00 228 LEU A CA 1
ATOM 1791 C C . LEU A 1 228 ? 1.926 -26.389 -44.852 1.00 42.00 228 LEU A C 1
ATOM 1793 O O . LEU A 1 228 ? 2.482 -26.790 -45.864 1.00 42.00 228 LEU A O 1
ATOM 1797 N N . ASP A 1 229 ? 1.072 -27.105 -44.113 1.00 38.91 229 ASP A N 1
ATOM 1798 C CA . ASP A 1 229 ? 0.142 -28.194 -44.490 1.00 38.91 229 ASP A CA 1
ATOM 1799 C C . ASP A 1 229 ? -1.002 -28.135 -43.436 1.00 38.91 229 ASP A C 1
ATOM 1801 O O . ASP A 1 229 ? -0.790 -27.587 -42.350 1.00 38.91 229 ASP A O 1
ATOM 1805 N N . GLY A 1 230 ? -2.231 -28.622 -43.627 1.00 37.53 230 GLY A N 1
ATOM 1806 C CA . GLY A 1 230 ? -2.861 -29.303 -44.762 1.00 37.53 230 GLY A CA 1
ATOM 1807 C C . GLY A 1 230 ? -4.097 -30.077 -44.258 1.00 37.53 230 GLY A C 1
ATOM 1808 O O . GLY A 1 230 ? -4.003 -30.723 -43.218 1.00 37.53 230 GLY A O 1
ATOM 1809 N N . ASP A 1 231 ? -5.217 -30.002 -44.987 1.00 39.41 231 ASP A N 1
ATOM 1810 C CA . ASP A 1 231 ? -6.474 -30.768 -44.816 1.00 39.41 231 ASP A CA 1
ATOM 1811 C C . ASP A 1 231 ? -7.268 -30.641 -43.478 1.00 39.41 231 ASP A C 1
ATOM 1813 O O . ASP A 1 231 ? -6.782 -30.140 -42.467 1.00 39.41 231 ASP A O 1
ATOM 1817 N N . ASP A 1 232 ? -8.490 -31.186 -43.369 1.00 38.62 232 ASP A N 1
ATOM 1818 C CA . ASP A 1 232 ? -9.768 -30.747 -43.984 1.00 38.62 232 ASP A CA 1
ATOM 1819 C C . ASP A 1 232 ? -10.963 -31.381 -43.206 1.00 38.62 232 ASP A C 1
ATOM 1821 O O . ASP A 1 232 ? -10.728 -32.360 -42.506 1.00 38.62 232 ASP A O 1
ATOM 1825 N N . ILE A 1 233 ? -12.211 -30.889 -43.384 1.00 41.09 233 ILE A N 1
ATOM 1826 C CA . ILE A 1 233 ? -13.519 -31.629 -43.274 1.00 41.09 233 ILE A CA 1
ATOM 1827 C C . ILE A 1 233 ? -13.848 -32.433 -41.964 1.00 41.09 233 ILE A C 1
ATOM 1829 O O . ILE A 1 233 ? -13.032 -33.161 -41.421 1.00 41.09 233 ILE A O 1
ATOM 1833 N N . ASP A 1 234 ? -15.060 -32.509 -41.385 1.00 39.78 234 ASP A N 1
ATOM 1834 C CA . ASP A 1 234 ? -16.398 -31.889 -41.530 1.00 39.78 234 ASP A CA 1
ATOM 1835 C C . ASP A 1 234 ? -17.312 -32.410 -40.360 1.00 39.78 234 ASP A C 1
ATOM 1837 O O . ASP A 1 234 ? -16.871 -33.206 -39.532 1.00 39.78 234 ASP A O 1
ATOM 1841 N N . SER A 1 235 ? -18.602 -32.036 -40.343 1.00 42.88 235 SER A N 1
ATOM 1842 C CA . SER A 1 235 ? -19.755 -32.801 -39.813 1.00 42.88 235 SER A CA 1
ATOM 1843 C C . SER A 1 235 ? -20.130 -32.721 -38.316 1.00 42.88 235 SER A C 1
ATOM 1845 O O . SER A 1 235 ? -19.630 -33.440 -37.457 1.00 42.88 235 SER A O 1
ATOM 1847 N N . ASP A 1 236 ? -21.168 -31.906 -38.076 1.00 41.06 236 ASP A N 1
ATOM 1848 C CA . ASP A 1 236 ? -22.388 -32.180 -37.283 1.00 41.06 236 ASP A CA 1
ATOM 1849 C C . ASP A 1 236 ? -22.313 -32.982 -35.959 1.00 41.06 236 ASP A C 1
ATOM 1851 O O . ASP A 1 236 ? -22.165 -34.207 -35.951 1.00 41.06 236 ASP A O 1
ATOM 1855 N N . LYS A 1 237 ? -22.731 -32.328 -34.855 1.00 47.41 237 LYS A N 1
ATOM 1856 C CA . LYS A 1 237 ? -23.928 -32.829 -34.148 1.00 47.41 237 LYS A CA 1
ATOM 1857 C C . LYS A 1 237 ? -24.728 -31.815 -33.332 1.00 47.41 237 LYS A C 1
ATOM 1859 O O . LYS A 1 237 ? -24.216 -31.132 -32.451 1.00 47.41 237 LYS A O 1
ATOM 1864 N N . THR A 1 238 ? -26.041 -31.831 -33.560 1.00 47.25 238 THR A N 1
ATOM 1865 C CA . THR A 1 238 ? -27.062 -31.127 -32.766 1.00 47.25 238 THR A CA 1
ATOM 1866 C C . THR A 1 238 ? -27.610 -32.008 -31.632 1.00 47.25 238 THR A C 1
ATOM 1868 O O . THR A 1 238 ? -28.121 -33.092 -31.907 1.00 47.25 238 THR A O 1
ATOM 1871 N N . ALA A 1 239 ? -27.625 -31.529 -30.377 1.00 44.56 239 ALA A N 1
ATOM 1872 C CA . ALA A 1 239 ? -28.476 -32.075 -29.302 1.00 44.56 239 ALA A CA 1
ATOM 1873 C C . ALA A 1 239 ? -28.762 -31.046 -28.181 1.00 44.56 239 ALA A C 1
ATOM 1875 O O . ALA A 1 239 ? -27.939 -30.185 -27.887 1.00 44.56 239 ALA A O 1
ATOM 1876 N N . LYS A 1 240 ? -29.957 -31.131 -27.580 1.00 57.56 240 LYS A N 1
ATOM 1877 C CA . LYS A 1 240 ? -30.540 -30.174 -26.612 1.00 57.56 240 LYS A CA 1
ATOM 1878 C C . LYS A 1 240 ? -30.104 -30.413 -25.149 1.00 57.56 240 LYS A C 1
ATOM 1880 O O . LYS A 1 240 ? -29.700 -31.529 -24.829 1.00 57.56 240 LYS A O 1
ATOM 1885 N N . PRO A 1 241 ? -30.294 -29.429 -24.243 1.00 63.47 241 PRO A N 1
ATOM 1886 C CA . PRO A 1 241 ? -30.332 -29.666 -22.796 1.00 63.47 241 PRO A CA 1
ATOM 1887 C C . PRO A 1 241 ? -31.655 -30.319 -22.348 1.00 63.47 241 PRO A C 1
ATOM 1889 O O . PRO A 1 241 ? -32.657 -30.257 -23.066 1.00 63.47 241 PRO A O 1
ATOM 1892 N N . CYS A 1 242 ? -31.674 -30.847 -21.120 1.00 50.75 242 CYS A N 1
ATOM 1893 C CA . CYS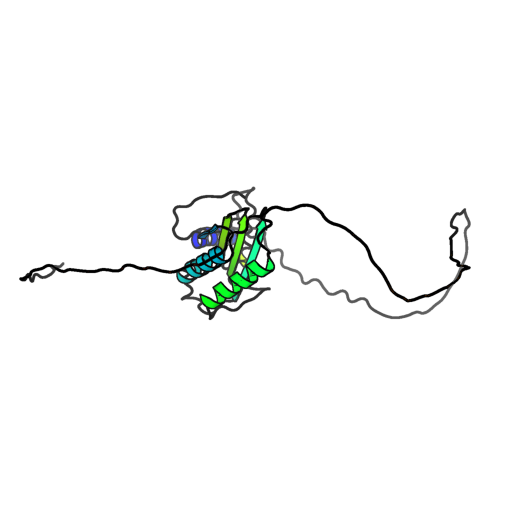 A 1 242 ? -32.884 -31.234 -20.386 1.00 50.75 242 CYS A CA 1
ATOM 1894 C C . CYS A 1 242 ? -32.939 -30.512 -19.027 1.00 50.75 242 CYS A C 1
ATOM 1896 O O . CYS A 1 242 ? -31.904 -30.383 -18.372 1.00 50.75 242 CYS A O 1
ATOM 1898 N N . GLY A 1 243 ? -34.140 -30.082 -18.624 1.00 55.16 243 GLY A N 1
ATOM 1899 C CA . GLY A 1 243 ? -34.515 -29.880 -17.217 1.00 55.16 243 GLY A CA 1
ATOM 1900 C C . GLY A 1 243 ? -34.914 -31.214 -16.560 1.00 55.16 243 GLY A C 1
ATOM 1901 O O . GLY A 1 243 ? -34.613 -32.279 -17.108 1.00 55.16 243 GLY A O 1
ATOM 1902 N N . ASP A 1 244 ? -35.584 -31.229 -15.410 1.00 50.53 244 ASP A N 1
ATOM 1903 C CA . ASP A 1 244 ? -36.095 -30.124 -14.569 1.00 50.53 244 ASP A CA 1
ATOM 1904 C C . ASP A 1 244 ? -35.627 -30.315 -13.112 1.00 50.53 244 ASP A C 1
ATOM 1906 O O . ASP A 1 244 ? -35.560 -31.489 -12.673 1.00 50.53 244 ASP A O 1
#

Secondary structure (DSSP, 8-state):
--------S-HHHHHHHHHHHHHHH-----TT-SB-----EEEES-HHHHHHHHHHHHHT---TT-SS-EEEEEEEEES-SS--HHHHHHHHHHHHHHH-TT-EE-SSS-SEEEEEEEETTEEEEEEEETTTTTTTTBHHHHTS----------------------------------------------------------------------------------------------------

Radius of gyration: 37.91 Å; chains: 1; bounding box: 101×87×96 Å

Organism: Amblyomma triste (NCBI:txid251400)

pLDDT: mean 70.34, std 29.24, range [24.36, 98.38]

InterPro domains:
  IPR004114 THUMP domain [PF02926] (45-127)
  IPR004114 THUMP domain [PS51165] (21-129)
  IPR040183 THUMP domain-containing protein 1-like [PTHR13452] (3-150)
  IPR040183 THUMP domain-containing protein 1-like [cd11717] (2-129)

Sequence (244 aa):
NFFISTTVDNPERLVTAIFEDLKTKQEQRSRFIQRLLPVQTTCKAHIDTMKKTVETLLASYDDSATPELTYLVAGKIRHNSNLQHNPMLMEIVQAVKTAKPRWTGELRKPDLVLMLDVLHNVCCISVMPRYLEFKKYNLLEVTKPQQNAEIPKESHSATDVSKNADEDKDAKRKEENNAPCEKNEESSENRDGAGDGSRSATAETTGKSDDNKPSSNEDRAELSTDALDGDDIDSDKTAKPCGD